Protein AF-A0A173RPK7-F1 (afdb_monomer_lite)

Secondary structure (DSSP, 8-state):
-PPPEEEEEEEETTTTEEEEE-TTT--EEEEEHHHHHT-BTTEEEEEEE-TTS-EEEEEE-S-TTTHHHHHHHHHHHHHHHHHHHHHH-SSSHHHHHHHHHHHHHHHHHHHHHHHHHHHHHHHHHHHHHHHHHHHHHHHHHHHHHHHHHHHHHHHHHHHSEEEEEEBTTS-EEEEEE-SSEEEEEE--S-TTS-GGGHHHHHT-SSGGGHHHHIIIIIPEEEEGGGEEEEEEE--EEEEEEEE---S-HHHHHHHHHHHHHHHHHHTS-SS--EEEEEEEE--EEEEEEEETTEEEEEEE-GGGHHHHHHH-GGGBTT---

Structure (mmCIF, N/CA/C/O backbone):
data_AF-A0A173RPK7-F1
#
_entry.id   AF-A0A173RPK7-F1
#
loop_
_atom_site.group_PDB
_atom_site.id
_atom_site.type_symbol
_atom_site.label_atom_id
_atom_site.label_alt_id
_atom_site.label_comp_id
_atom_site.label_asym_id
_atom_site.label_entity_id
_atom_site.label_seq_id
_atom_site.pdbx_PDB_ins_code
_atom_site.Cartn_x
_atom_site.Cartn_y
_atom_site.Cartn_z
_atom_site.occupancy
_atom_site.B_iso_or_equiv
_atom_site.auth_seq_id
_atom_site.auth_comp_id
_atom_site.auth_asym_id
_atom_site.auth_atom_id
_atom_site.pdbx_PDB_model_num
ATOM 1 N N . MET A 1 1 ? 36.368 13.540 -29.123 1.00 56.56 1 MET A N 1
ATOM 2 C CA . MET A 1 1 ? 34.900 13.553 -29.306 1.00 56.56 1 MET A CA 1
ATOM 3 C C . MET A 1 1 ? 34.290 12.545 -28.355 1.00 56.56 1 MET A C 1
ATOM 5 O O . MET A 1 1 ? 34.667 11.382 -28.416 1.00 56.56 1 MET A O 1
ATOM 9 N N . GLU A 1 2 ? 33.393 12.981 -27.475 1.00 69.06 2 GLU A N 1
ATOM 10 C CA . GLU A 1 2 ? 32.623 12.072 -26.621 1.00 69.06 2 GLU A CA 1
ATOM 11 C C . GLU A 1 2 ? 31.689 11.226 -27.500 1.00 69.06 2 GLU A C 1
ATOM 13 O O . GLU A 1 2 ? 30.975 11.772 -28.353 1.00 69.06 2 GLU A O 1
ATOM 18 N N . LYS A 1 3 ? 31.758 9.897 -27.354 1.00 82.88 3 LYS A N 1
ATOM 19 C CA . LYS A 1 3 ? 30.898 8.967 -28.093 1.00 82.88 3 LYS A CA 1
ATOM 20 C C . LYS A 1 3 ? 29.490 9.005 -27.490 1.00 82.88 3 LYS A C 1
ATOM 22 O O . LYS A 1 3 ? 29.334 9.161 -26.290 1.00 82.88 3 LYS A O 1
ATOM 27 N N . GLU A 1 4 ? 28.460 8.869 -28.314 1.00 84.81 4 GLU A N 1
ATOM 28 C CA . GLU A 1 4 ? 27.069 8.993 -27.861 1.00 84.81 4 GLU A CA 1
ATOM 29 C C . GLU A 1 4 ? 26.406 7.631 -27.633 1.00 84.81 4 GLU A C 1
ATOM 31 O O . GLU A 1 4 ? 26.596 6.687 -28.407 1.00 84.81 4 GLU A O 1
ATOM 36 N N . PHE A 1 5 ? 25.593 7.530 -26.583 1.00 85.06 5 PHE A N 1
ATOM 37 C CA . PHE A 1 5 ? 24.632 6.439 -26.446 1.00 85.06 5 PHE A CA 1
ATOM 38 C C . PHE A 1 5 ? 23.559 6.576 -27.523 1.00 85.06 5 PHE A C 1
ATOM 40 O O . PHE A 1 5 ? 23.122 7.680 -27.827 1.00 85.06 5 PHE A O 1
ATOM 47 N N . ARG A 1 6 ? 23.095 5.467 -28.099 1.00 84.62 6 ARG A N 1
ATOM 48 C CA . ARG A 1 6 ? 22.035 5.495 -29.121 1.00 84.62 6 ARG A CA 1
ATOM 49 C C . ARG A 1 6 ? 20.759 4.863 -28.588 1.00 84.62 6 ARG A C 1
ATOM 51 O O . ARG A 1 6 ? 20.798 3.706 -28.176 1.00 84.62 6 ARG A O 1
ATOM 58 N N . VAL A 1 7 ? 19.633 5.572 -28.634 1.00 84.06 7 VAL A N 1
ATOM 59 C CA . VAL A 1 7 ? 18.331 5.004 -28.251 1.00 84.06 7 VAL A CA 1
ATOM 60 C C . VAL A 1 7 ? 17.888 3.962 -29.286 1.00 84.06 7 VAL A C 1
ATOM 62 O O . VAL A 1 7 ? 17.847 4.220 -30.490 1.00 84.06 7 VAL A O 1
ATOM 65 N N . ILE A 1 8 ? 17.577 2.757 -28.809 1.00 81.44 8 ILE A N 1
ATOM 66 C CA . ILE A 1 8 ? 17.031 1.659 -29.617 1.00 81.44 8 ILE A CA 1
ATOM 67 C C . ILE A 1 8 ? 15.502 1.661 -29.511 1.00 81.44 8 ILE A C 1
ATOM 69 O O . ILE A 1 8 ? 14.824 1.597 -30.535 1.00 81.44 8 ILE A O 1
ATOM 73 N N . LEU A 1 9 ? 14.986 1.749 -28.280 1.00 78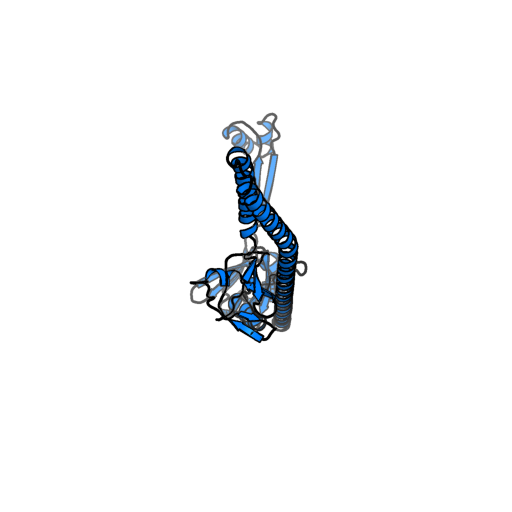.44 9 LEU A N 1
ATOM 74 C CA . LEU A 1 9 ? 13.563 1.817 -27.936 1.00 78.44 9 LEU A CA 1
ATOM 75 C C . LEU A 1 9 ? 13.374 2.886 -26.860 1.00 78.44 9 LEU A C 1
ATOM 77 O O . LEU A 1 9 ? 14.118 2.907 -25.882 1.00 78.44 9 LEU A O 1
ATOM 81 N N . ASP A 1 10 ? 12.401 3.763 -27.049 1.00 71.62 10 ASP A N 1
ATOM 82 C CA . ASP A 1 10 ? 12.098 4.913 -26.194 1.00 71.62 10 ASP A CA 1
ATOM 83 C C . ASP A 1 10 ? 10.896 4.683 -25.263 1.00 71.62 10 ASP A C 1
ATOM 85 O O . ASP A 1 10 ? 10.754 5.396 -24.268 1.00 71.62 10 ASP A O 1
ATOM 89 N N . ASP A 1 11 ? 10.064 3.676 -25.547 1.00 69.00 11 ASP A N 1
ATOM 90 C CA . ASP A 1 11 ? 8.938 3.291 -24.697 1.00 69.00 11 ASP A CA 1
ATOM 91 C C . ASP A 1 11 ? 8.532 1.824 -24.892 1.00 69.00 11 ASP A C 1
ATOM 93 O O . ASP A 1 11 ? 7.951 1.448 -25.914 1.00 69.00 11 ASP A O 1
ATOM 97 N N . TYR A 1 12 ? 8.849 0.972 -23.918 1.00 64.69 12 TYR A N 1
ATOM 98 C CA . TYR A 1 12 ? 8.421 -0.425 -23.924 1.00 64.69 12 TYR A CA 1
ATOM 99 C C . TYR A 1 12 ?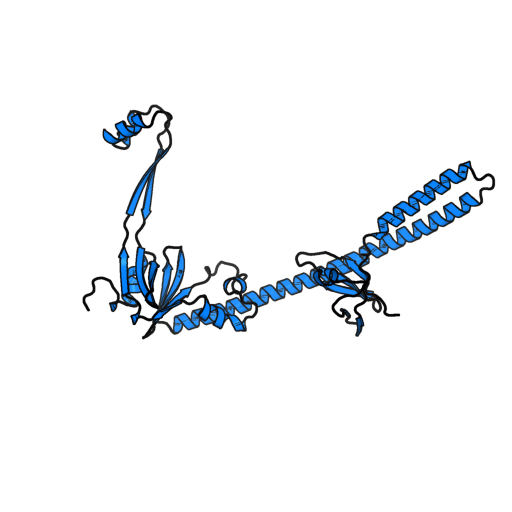 8.183 -0.939 -22.498 1.00 64.69 12 TYR A C 1
ATOM 101 O O . TYR A 1 12 ? 8.933 -0.610 -21.576 1.00 64.69 12 TYR A O 1
ATOM 109 N N . GLY A 1 13 ? 7.159 -1.782 -22.333 1.00 62.53 13 GLY A N 1
ATOM 110 C CA . GLY A 1 13 ? 6.762 -2.349 -21.040 1.00 62.53 13 GLY A CA 1
ATOM 111 C C . GLY A 1 13 ? 5.728 -1.511 -20.277 1.00 62.53 13 GLY A C 1
ATOM 112 O O . GLY A 1 13 ? 5.254 -0.483 -20.754 1.00 62.53 13 GLY A O 1
ATOM 113 N N . THR A 1 14 ? 5.349 -1.974 -19.086 1.00 70.00 14 THR A N 1
ATOM 114 C CA . THR A 1 14 ? 4.347 -1.331 -18.218 1.00 70.00 14 THR A CA 1
ATOM 115 C C . THR A 1 14 ? 4.945 -0.248 -17.321 1.00 70.00 14 THR A C 1
ATOM 117 O O . THR A 1 14 ? 4.225 0.648 -16.891 1.00 70.00 14 THR A O 1
ATOM 120 N N . HIS A 1 15 ? 6.251 -0.307 -17.042 1.00 69.94 15 HIS A N 1
ATOM 121 C CA . HIS A 1 15 ? 6.939 0.620 -16.128 1.00 69.94 15 HIS A CA 1
ATOM 122 C C . HIS A 1 15 ? 7.637 1.790 -16.843 1.00 69.94 15 HIS A C 1
ATOM 124 O O . HIS A 1 15 ? 8.329 2.579 -16.200 1.00 69.94 15 HIS A O 1
ATOM 130 N N . GLY A 1 16 ? 7.473 1.911 -18.167 1.00 78.50 16 GLY A N 1
ATOM 131 C CA . GLY A 1 16 ? 8.041 3.006 -18.956 1.00 78.50 16 GLY A CA 1
ATOM 132 C C . GLY A 1 16 ? 9.570 2.984 -18.982 1.00 78.50 16 GLY A C 1
ATOM 133 O O . GLY A 1 16 ? 10.223 3.918 -18.506 1.00 78.50 16 GLY A O 1
ATOM 134 N N . PHE A 1 17 ? 10.156 1.921 -19.535 1.00 85.94 17 PHE A N 1
ATOM 135 C CA . PHE A 1 17 ? 11.599 1.816 -19.751 1.00 85.94 17 PHE A CA 1
ATOM 136 C C . PHE A 1 17 ? 11.986 2.137 -21.195 1.00 85.94 17 PHE A C 1
ATOM 138 O O . PHE A 1 17 ? 11.224 1.922 -22.135 1.00 85.94 17 PHE A O 1
ATOM 145 N N . ALA A 1 18 ? 13.219 2.608 -21.348 1.00 84.69 18 ALA A N 1
ATOM 146 C CA . ALA A 1 18 ? 13.896 2.801 -22.615 1.00 84.69 18 ALA A CA 1
ATOM 147 C C . ALA A 1 18 ? 15.172 1.953 -22.665 1.00 84.69 18 ALA A C 1
ATOM 149 O O . ALA A 1 18 ? 15.789 1.664 -21.639 1.00 84.69 18 ALA A O 1
ATOM 150 N N . ALA A 1 19 ? 15.587 1.571 -23.867 1.00 87.75 19 ALA A N 1
ATOM 151 C CA . ALA A 1 19 ? 16.804 0.813 -24.110 1.00 87.75 19 ALA A CA 1
ATOM 152 C C . ALA A 1 19 ? 17.764 1.602 -25.000 1.00 87.75 19 ALA A C 1
ATOM 154 O O . ALA A 1 19 ? 17.396 2.084 -26.075 1.00 87.75 19 ALA A O 1
ATOM 155 N N . CYS A 1 20 ? 19.019 1.687 -24.573 1.00 88.19 20 CYS A N 1
ATOM 156 C CA . CYS A 1 20 ? 20.084 2.422 -25.244 1.00 88.19 20 CYS A CA 1
ATOM 157 C C . CYS A 1 20 ? 21.268 1.502 -25.532 1.00 88.19 20 CYS A C 1
ATOM 159 O O . CYS A 1 20 ? 21.557 0.587 -24.768 1.00 88.19 20 CYS A O 1
ATOM 161 N N . GLN A 1 21 ? 21.998 1.762 -26.610 1.00 88.94 21 GLN A N 1
ATOM 162 C CA . GLN A 1 21 ? 23.217 1.041 -26.943 1.00 88.94 21 GLN A CA 1
ATOM 163 C C . GLN A 1 21 ? 24.452 1.790 -26.445 1.00 88.94 21 GLN A C 1
ATOM 165 O O . GLN A 1 21 ? 24.618 2.976 -26.740 1.00 88.94 21 GLN A O 1
ATOM 170 N N . CYS A 1 22 ? 25.347 1.086 -25.748 1.00 88.44 22 CYS A N 1
ATOM 171 C CA . CYS A 1 22 ? 26.654 1.614 -25.371 1.00 88.44 22 CYS A CA 1
ATOM 172 C C . CYS A 1 22 ? 27.519 1.881 -26.618 1.00 88.44 22 CYS A C 1
ATOM 174 O O . CYS A 1 22 ? 27.644 0.992 -27.470 1.00 88.44 22 CYS A O 1
ATOM 176 N N . PRO A 1 23 ? 28.174 3.051 -26.729 1.00 86.75 23 PRO A N 1
ATOM 177 C CA . PRO A 1 23 ? 29.030 3.344 -27.872 1.00 86.75 23 PRO A CA 1
ATOM 178 C C . PRO A 1 23 ? 30.279 2.457 -27.952 1.00 86.75 23 PRO A C 1
ATOM 180 O O . PRO A 1 23 ? 30.704 2.151 -29.068 1.00 86.75 23 PRO A O 1
ATOM 183 N N . GLU A 1 24 ? 30.833 2.042 -26.807 1.00 88.31 24 GLU A N 1
ATOM 184 C CA . GLU A 1 24 ? 32.057 1.234 -26.713 1.00 88.31 24 GLU A CA 1
ATOM 185 C C . GLU A 1 24 ? 31.777 -0.254 -26.937 1.00 88.31 24 GLU A C 1
ATOM 187 O O . GLU A 1 24 ? 32.193 -0.829 -27.938 1.00 88.31 24 GLU A O 1
ATOM 192 N N . CYS A 1 25 ? 31.023 -0.888 -26.035 1.00 88.44 25 CYS A N 1
ATOM 193 C CA . CYS A 1 25 ? 30.847 -2.343 -26.044 1.00 88.44 25 CYS A CA 1
ATOM 194 C C . CYS A 1 25 ? 29.606 -2.831 -26.804 1.00 88.44 25 CYS A C 1
ATOM 196 O O . CYS A 1 25 ? 29.344 -4.031 -26.838 1.00 88.44 25 CYS A O 1
ATOM 198 N N . LYS A 1 26 ? 28.800 -1.918 -27.363 1.00 86.69 26 LYS A N 1
ATOM 199 C CA . LYS A 1 26 ? 27.545 -2.209 -28.084 1.00 86.69 26 LYS A CA 1
ATOM 200 C C . LYS A 1 26 ? 26.472 -2.964 -27.283 1.00 86.69 26 LYS A C 1
ATOM 202 O O . LYS A 1 26 ? 25.438 -3.311 -27.858 1.00 86.69 26 LYS A O 1
ATOM 207 N N . LYS A 1 27 ? 26.668 -3.176 -25.974 1.00 88.12 27 LYS A N 1
ATOM 208 C CA . LYS A 1 27 ? 25.665 -3.757 -25.070 1.00 88.12 27 LYS A CA 1
ATOM 209 C C . LYS A 1 27 ? 24.468 -2.825 -24.908 1.00 88.12 27 LYS A C 1
ATOM 211 O O . LYS A 1 27 ? 24.607 -1.602 -24.989 1.00 88.12 27 LYS A O 1
ATOM 216 N N . VAL A 1 28 ? 23.307 -3.427 -24.666 1.00 88.69 28 VAL A N 1
ATOM 217 C CA . VAL A 1 28 ? 22.075 -2.703 -24.355 1.00 88.69 28 VAL A CA 1
ATOM 218 C C . VAL A 1 28 ? 22.053 -2.347 -22.871 1.00 88.69 28 VAL A C 1
ATOM 220 O O . VAL A 1 28 ? 22.354 -3.182 -22.024 1.00 88.69 28 VAL A O 1
ATOM 223 N N . ILE A 1 29 ? 21.675 -1.111 -22.578 1.00 89.00 29 ILE A N 1
ATOM 224 C CA . ILE A 1 29 ? 21.477 -0.558 -21.242 1.00 89.00 29 ILE A CA 1
ATOM 225 C C . ILE A 1 29 ? 20.017 -0.129 -21.141 1.00 89.00 29 ILE A C 1
ATOM 227 O O . ILE A 1 29 ? 19.488 0.472 -22.074 1.00 89.00 29 ILE A O 1
ATOM 231 N N . VAL A 1 30 ? 19.373 -0.432 -20.017 1.00 88.31 30 VAL A N 1
ATOM 232 C CA . VAL A 1 30 ? 17.978 -0.058 -19.756 1.00 88.31 30 VAL A CA 1
ATOM 233 C C . VAL A 1 30 ? 17.943 1.160 -18.838 1.00 88.31 30 VAL A C 1
ATOM 235 O O . VAL A 1 30 ? 18.573 1.155 -17.781 1.00 88.31 30 VAL A O 1
ATOM 238 N N . LEU A 1 31 ? 17.193 2.186 -19.232 1.00 87.38 31 LEU A N 1
ATOM 239 C CA . LEU A 1 31 ? 17.017 3.450 -18.515 1.00 87.38 31 LEU A CA 1
ATOM 240 C C . LEU A 1 31 ? 15.529 3.722 -18.290 1.00 87.38 31 LEU A C 1
ATOM 242 O O . LEU A 1 31 ? 14.685 3.235 -19.040 1.00 87.38 31 LEU A O 1
ATOM 246 N N . LYS A 1 32 ? 15.188 4.541 -17.292 1.00 85.12 32 LYS A N 1
ATOM 247 C CA . LYS A 1 32 ? 13.809 5.024 -17.135 1.00 85.12 32 LYS A CA 1
ATOM 248 C C . LYS A 1 32 ? 13.471 5.994 -18.269 1.00 85.12 32 LYS A C 1
ATOM 250 O O . LYS A 1 32 ? 14.257 6.894 -18.555 1.00 85.12 32 LYS A O 1
ATOM 255 N N . LYS A 1 33 ? 12.280 5.876 -18.859 1.00 82.69 33 LYS A N 1
ATOM 256 C CA . LYS A 1 33 ? 11.801 6.773 -19.927 1.00 82.69 33 LYS A CA 1
ATOM 257 C C . LYS A 1 33 ? 11.795 8.242 -19.508 1.00 82.69 33 LYS A C 1
ATOM 259 O O . LYS A 1 33 ? 12.048 9.120 -20.324 1.00 82.69 33 LYS A O 1
ATOM 264 N N . GLU A 1 34 ? 11.532 8.521 -18.235 1.00 80.50 34 GLU A N 1
ATOM 265 C CA . GLU A 1 34 ? 11.558 9.882 -17.685 1.00 80.50 34 GLU A CA 1
ATOM 266 C C . GLU A 1 34 ? 12.907 10.576 -17.897 1.00 80.50 34 GLU A C 1
ATOM 268 O O . GLU A 1 34 ? 12.931 11.775 -18.159 1.00 80.50 34 GLU A O 1
ATOM 273 N N . MET A 1 35 ? 14.011 9.822 -17.899 1.00 80.06 35 MET A N 1
ATOM 274 C CA . MET A 1 35 ? 15.340 10.370 -18.175 1.00 80.06 35 MET A CA 1
ATOM 275 C C . MET A 1 35 ? 15.435 10.916 -19.604 1.00 80.06 35 MET A C 1
ATOM 277 O O . MET A 1 35 ? 16.081 11.934 -19.825 1.00 80.06 35 MET A O 1
ATOM 281 N N . LEU A 1 36 ? 14.741 10.296 -20.566 1.00 76.81 36 LEU A N 1
ATOM 282 C CA . LEU A 1 36 ? 14.713 10.760 -21.955 1.00 76.81 36 LEU A CA 1
ATOM 283 C C . LEU A 1 36 ? 13.899 12.048 -22.140 1.00 76.81 36 LEU A C 1
ATOM 285 O O . LEU A 1 36 ? 14.156 12.789 -23.085 1.00 76.81 36 LEU A O 1
ATOM 289 N N . LYS A 1 37 ? 12.943 12.346 -21.248 1.00 78.38 37 LYS A N 1
ATOM 290 C CA . LYS A 1 37 ? 12.153 13.589 -21.312 1.00 78.38 37 LYS A CA 1
ATOM 291 C C . LYS A 1 37 ? 12.982 14.833 -20.976 1.00 78.38 37 LYS A C 1
ATOM 293 O O . LYS A 1 37 ? 12.617 15.920 -21.403 1.00 78.38 37 LYS A O 1
ATOM 298 N N . GLY A 1 38 ? 14.070 14.671 -20.223 1.00 70.88 38 GLY A N 1
ATOM 299 C CA . GLY A 1 38 ? 14.977 15.755 -19.835 1.00 70.88 38 GLY A CA 1
ATOM 300 C C . GLY A 1 38 ? 16.155 15.967 -20.788 1.00 70.88 38 GLY A C 1
ATOM 301 O O . GLY A 1 38 ? 17.096 16.663 -20.419 1.00 70.88 38 GLY A O 1
ATOM 302 N N . VAL A 1 39 ? 16.158 15.334 -21.969 1.00 79.50 39 VAL A N 1
ATOM 303 C CA . VAL A 1 39 ? 17.257 15.480 -22.932 1.00 79.50 39 VAL A CA 1
ATOM 304 C C . VAL A 1 39 ? 17.206 16.868 -23.566 1.00 79.50 39 VAL A C 1
ATOM 306 O O . VAL A 1 39 ? 16.278 17.184 -24.308 1.00 79.50 39 VAL A O 1
ATOM 309 N N . HIS A 1 40 ? 18.246 17.661 -23.323 1.00 72.88 40 HIS A N 1
ATOM 310 C CA . HIS A 1 40 ? 18.459 18.960 -23.956 1.00 72.88 40 HIS A CA 1
ATOM 311 C C . HIS A 1 40 ? 19.753 18.907 -24.767 1.00 72.88 40 HIS A C 1
ATOM 313 O O . HIS A 1 40 ? 20.770 18.420 -24.279 1.00 72.88 40 HIS A O 1
ATOM 319 N N . ASP A 1 41 ? 19.696 19.328 -26.031 1.00 78.12 41 ASP A N 1
ATOM 320 C CA . ASP A 1 41 ? 20.843 19.360 -26.952 1.00 78.12 41 ASP A CA 1
ATOM 321 C C . ASP A 1 41 ? 21.628 18.034 -27.064 1.00 78.12 41 ASP A C 1
ATOM 323 O O . ASP A 1 41 ? 22.833 18.012 -27.310 1.00 78.12 41 ASP A O 1
ATOM 327 N N . GLY A 1 42 ? 20.941 16.897 -26.892 1.00 78.56 42 GLY A N 1
ATOM 328 C CA . GLY A 1 42 ? 21.553 15.564 -26.951 1.00 78.56 42 GLY A CA 1
ATOM 329 C C . GLY A 1 42 ? 22.315 15.158 -25.685 1.00 78.56 42 GLY A C 1
ATOM 330 O O . GLY A 1 42 ? 23.101 14.214 -25.730 1.00 78.56 42 GLY A O 1
ATOM 331 N N . TYR A 1 43 ? 22.087 15.834 -24.559 1.00 81.50 43 TYR A N 1
ATOM 332 C CA . TYR A 1 43 ? 22.653 15.488 -23.258 1.00 81.50 43 TYR A CA 1
ATOM 333 C C . TYR A 1 43 ? 21.564 15.098 -22.263 1.00 81.50 43 TYR A C 1
ATOM 335 O O . TYR A 1 43 ? 20.530 15.755 -22.154 1.00 81.50 43 TYR A O 1
ATOM 343 N N . LEU A 1 44 ? 21.813 14.016 -21.527 1.00 82.12 44 LEU A N 1
ATOM 344 C CA . LEU A 1 44 ? 20.999 13.610 -20.390 1.00 82.12 44 LEU A CA 1
ATOM 345 C C . LEU A 1 44 ? 21.367 14.403 -19.132 1.00 82.12 44 LEU A C 1
ATOM 347 O O . LEU A 1 44 ? 22.544 14.712 -18.929 1.00 82.12 44 LEU A O 1
ATOM 351 N N . PRO A 1 45 ? 20.391 14.647 -18.241 1.00 79.06 45 PRO A N 1
ATOM 352 C CA . PRO A 1 45 ? 20.646 15.280 -16.949 1.00 79.06 45 PRO A CA 1
ATOM 353 C C . PRO A 1 45 ? 21.500 14.401 -16.019 1.00 79.06 45 PRO A C 1
ATOM 355 O O . PRO A 1 45 ? 22.154 14.913 -15.115 1.00 79.06 45 PRO A O 1
ATOM 358 N N . GLU A 1 46 ? 21.525 13.086 -16.247 1.00 83.88 46 GLU A N 1
ATOM 359 C CA . GLU A 1 46 ? 22.283 12.117 -15.454 1.00 83.88 46 GLU A CA 1
ATOM 360 C C . GLU A 1 46 ? 23.311 11.363 -16.313 1.00 83.88 46 GLU A C 1
ATOM 362 O O . GLU A 1 46 ? 23.078 11.069 -17.488 1.00 83.88 46 GLU A O 1
ATOM 367 N N . ILE A 1 47 ? 24.451 11.013 -15.708 1.00 84.94 47 ILE A N 1
ATOM 368 C CA . ILE A 1 47 ? 25.522 10.246 -16.361 1.00 84.94 47 ILE A CA 1
ATOM 369 C C . ILE A 1 47 ? 25.122 8.768 -16.440 1.00 84.94 47 ILE A C 1
ATOM 371 O O . ILE A 1 47 ? 24.945 8.109 -15.412 1.00 84.94 47 ILE A O 1
ATOM 375 N N . ILE A 1 48 ? 25.063 8.214 -17.654 1.00 84.62 48 ILE A N 1
ATOM 376 C CA . ILE A 1 48 ? 24.868 6.778 -17.870 1.00 84.62 48 ILE A CA 1
ATOM 377 C C . ILE A 1 48 ? 26.191 6.059 -17.623 1.00 84.62 48 ILE A C 1
ATOM 379 O O . ILE A 1 48 ? 27.227 6.439 -18.170 1.00 84.62 48 ILE A O 1
ATOM 383 N N . LYS A 1 49 ? 26.146 4.967 -16.857 1.00 87.75 49 LYS A N 1
ATOM 384 C CA . LYS A 1 49 ? 27.282 4.062 -16.653 1.00 87.75 49 LYS A CA 1
ATOM 385 C C . LYS A 1 49 ? 26.996 2.716 -17.308 1.00 87.75 49 LYS A C 1
ATOM 387 O O . LYS A 1 49 ? 25.920 2.154 -17.131 1.00 87.75 49 LYS A O 1
ATOM 392 N N . CYS A 1 50 ? 27.961 2.209 -18.065 1.00 86.50 50 CYS A N 1
ATOM 393 C CA . CYS A 1 50 ? 27.918 0.877 -18.655 1.00 86.50 50 CYS A CA 1
ATOM 394 C C . CYS A 1 50 ? 28.831 -0.085 -17.887 1.00 86.50 50 CYS A C 1
ATOM 396 O O . CYS A 1 50 ? 29.903 0.311 -17.434 1.00 86.50 50 CYS A O 1
ATOM 398 N N . ASP A 1 51 ? 28.472 -1.368 -17.850 1.00 86.38 51 ASP A N 1
ATOM 399 C CA . ASP A 1 51 ? 29.279 -2.435 -17.239 1.00 86.38 51 ASP A CA 1
ATOM 400 C C . ASP A 1 51 ? 30.680 -2.579 -17.852 1.00 86.38 51 ASP A C 1
ATOM 402 O O . ASP A 1 51 ? 31.571 -3.160 -17.243 1.00 86.38 51 ASP A O 1
ATOM 406 N N . CYS A 1 52 ? 30.906 -2.057 -19.063 1.00 87.12 52 CYS A N 1
ATOM 407 C CA . CYS A 1 52 ? 32.235 -2.026 -19.677 1.00 87.12 52 CYS A CA 1
ATOM 408 C C . CYS A 1 52 ? 33.139 -0.901 -19.136 1.00 87.12 52 CYS A C 1
ATOM 410 O O . CYS A 1 52 ? 34.216 -0.681 -19.682 1.00 87.12 52 CYS A O 1
ATOM 412 N N . GLY A 1 53 ? 32.687 -0.143 -18.132 1.00 85.62 53 GLY A N 1
ATOM 413 C CA . GLY A 1 53 ? 33.414 0.977 -17.530 1.00 85.62 53 GLY A CA 1
ATOM 414 C C . GLY A 1 53 ? 33.216 2.324 -18.233 1.00 85.62 53 GLY A C 1
ATOM 415 O O . GLY A 1 53 ? 33.639 3.347 -17.700 1.00 85.62 53 GLY A O 1
ATOM 416 N N . TYR A 1 54 ? 32.544 2.357 -19.390 1.00 88.00 54 TYR A N 1
ATOM 417 C CA . TYR A 1 54 ? 32.237 3.607 -20.091 1.00 88.00 54 TYR A CA 1
ATOM 418 C C . TYR A 1 54 ? 31.168 4.411 -19.345 1.00 88.00 54 TYR A C 1
ATOM 420 O O . TYR A 1 54 ? 30.137 3.860 -18.946 1.00 88.00 54 TYR A O 1
ATOM 428 N N . GLN A 1 55 ? 31.399 5.715 -19.196 1.00 89.75 55 GLN A N 1
ATOM 429 C CA . GLN A 1 55 ? 30.471 6.653 -18.572 1.00 89.75 55 GLN A CA 1
ATOM 430 C C . GLN A 1 55 ? 30.340 7.892 -19.457 1.00 89.75 55 GLN A C 1
ATOM 432 O O . GLN A 1 55 ? 31.341 8.377 -19.981 1.00 89.75 55 GLN A O 1
ATOM 437 N N . GLY A 1 56 ? 29.120 8.392 -19.626 1.00 86.69 56 GLY A N 1
ATOM 438 C CA . GLY A 1 56 ? 28.853 9.587 -20.425 1.00 86.69 56 GLY A CA 1
ATOM 439 C C . GLY A 1 56 ? 27.392 10.012 -20.333 1.00 86.69 56 GLY A C 1
ATOM 440 O O . GLY A 1 56 ? 26.538 9.230 -19.915 1.00 86.69 56 GLY A O 1
ATOM 441 N N . SER A 1 57 ? 27.101 11.253 -20.710 1.00 84.50 57 SER A N 1
ATOM 442 C CA . SER A 1 57 ? 25.736 11.810 -20.710 1.00 84.50 57 SER A CA 1
ATOM 443 C C . SER A 1 57 ? 25.208 12.093 -22.116 1.00 84.50 57 SER A C 1
ATOM 445 O O . SER A 1 57 ? 24.015 12.341 -22.287 1.00 84.50 57 SER A O 1
ATOM 447 N N . ARG A 1 58 ? 26.067 12.021 -23.139 1.00 85.62 58 ARG A N 1
ATOM 448 C CA . ARG A 1 58 ? 25.682 12.272 -24.528 1.00 85.62 58 ARG A CA 1
ATOM 449 C C . ARG A 1 58 ? 24.811 11.144 -25.084 1.00 85.62 58 ARG A C 1
ATOM 451 O O . ARG A 1 58 ? 25.216 9.979 -25.089 1.00 85.62 58 ARG A O 1
ATOM 458 N N . ILE A 1 59 ? 23.637 11.491 -25.602 1.00 84.44 59 ILE A N 1
ATOM 459 C CA . ILE A 1 59 ? 22.657 10.561 -26.152 1.00 84.44 59 ILE A CA 1
ATOM 460 C C . ILE A 1 59 ? 22.095 11.049 -27.488 1.00 84.44 59 ILE A C 1
ATOM 462 O O . ILE A 1 59 ? 21.723 12.204 -27.671 1.00 84.44 59 ILE A O 1
ATOM 466 N N . ASN A 1 60 ? 21.967 10.115 -28.418 1.00 82.56 60 ASN A N 1
ATOM 467 C CA . ASN A 1 60 ? 21.212 10.279 -29.639 1.00 82.56 60 ASN A CA 1
ATOM 468 C C . ASN A 1 60 ? 19.800 9.732 -29.421 1.00 82.56 60 ASN A C 1
ATOM 470 O O . ASN A 1 60 ? 19.590 8.514 -29.388 1.00 82.56 60 ASN A O 1
ATOM 474 N N . SER A 1 61 ? 18.852 10.651 -29.238 1.00 70.25 61 SER A N 1
ATOM 475 C CA . SER A 1 61 ? 17.440 10.359 -28.977 1.00 70.25 61 SER A CA 1
ATOM 476 C C . SER A 1 61 ? 16.658 9.941 -30.223 1.00 70.25 61 SER A C 1
ATOM 478 O O . SER A 1 61 ? 15.528 9.474 -30.092 1.00 70.25 61 SER A O 1
ATOM 480 N N . SER A 1 62 ? 17.236 10.056 -31.428 1.00 66.62 62 SER A N 1
ATOM 481 C CA . SER A 1 62 ? 16.591 9.555 -32.643 1.00 66.62 62 SER A CA 1
ATOM 482 C C . SER A 1 62 ? 16.569 8.023 -32.619 1.00 66.62 62 SER A C 1
ATOM 484 O O . SER A 1 62 ? 17.566 7.348 -32.884 1.00 66.62 62 SER A O 1
ATOM 486 N N . ALA A 1 63 ? 15.423 7.460 -32.227 1.00 60.44 63 ALA A N 1
ATOM 487 C CA . ALA A 1 63 ? 15.257 6.022 -32.101 1.00 60.44 63 ALA A CA 1
ATOM 488 C C . ALA A 1 63 ? 15.547 5.331 -33.442 1.00 60.44 63 ALA A C 1
ATOM 490 O O . ALA A 1 63 ? 15.024 5.712 -34.492 1.00 60.44 63 ALA A O 1
ATOM 491 N N . LEU A 1 64 ? 16.335 4.251 -33.403 1.00 59.88 64 LEU A N 1
ATOM 492 C CA . LEU A 1 64 ? 16.714 3.460 -34.586 1.00 59.88 64 LEU A CA 1
ATOM 493 C C . LEU A 1 64 ? 15.488 2.962 -35.401 1.00 59.88 64 LEU A C 1
ATOM 495 O O . LEU A 1 64 ? 15.600 2.597 -36.577 1.00 59.88 64 LEU A O 1
ATOM 499 N N . ALA A 1 65 ? 14.297 2.954 -34.791 1.00 53.16 65 ALA A N 1
ATOM 500 C CA . ALA A 1 65 ? 13.028 2.567 -35.391 1.00 53.16 65 ALA A CA 1
ATOM 501 C C . ALA A 1 65 ? 12.558 3.460 -36.565 1.00 53.16 65 ALA A C 1
ATOM 503 O O . ALA A 1 65 ? 11.947 2.914 -37.487 1.00 53.16 65 ALA A O 1
ATOM 504 N N . SER A 1 66 ? 12.898 4.753 -36.623 1.00 50.91 66 SER A N 1
ATOM 505 C CA . SER A 1 66 ? 12.278 5.706 -37.570 1.00 50.91 66 SER A CA 1
ATOM 506 C C . SER A 1 66 ? 12.852 5.704 -38.999 1.00 50.91 66 SER A C 1
ATOM 508 O O . SER A 1 66 ? 12.137 6.000 -39.952 1.00 50.91 66 SER A O 1
ATOM 510 N N . ASN A 1 67 ? 14.110 5.299 -39.202 1.00 57.09 67 ASN A N 1
ATOM 511 C CA . ASN A 1 67 ? 14.799 5.538 -40.483 1.00 57.09 67 ASN A CA 1
ATOM 512 C C . ASN A 1 67 ? 14.423 4.586 -41.640 1.00 57.09 67 ASN A C 1
ATOM 514 O O . ASN A 1 67 ? 14.806 4.829 -42.778 1.00 57.09 67 ASN A O 1
ATOM 518 N N . HIS A 1 68 ? 13.684 3.498 -41.398 1.00 59.56 68 HIS A N 1
ATOM 519 C CA . HIS A 1 68 ? 13.480 2.447 -42.414 1.00 59.56 68 HIS A CA 1
ATOM 520 C C . HIS A 1 68 ? 12.484 2.833 -43.518 1.00 59.56 68 HIS A C 1
ATOM 522 O O . HIS A 1 68 ? 12.726 2.551 -44.690 1.00 59.56 68 HIS A O 1
ATOM 528 N N . PHE A 1 69 ? 11.390 3.514 -43.165 1.00 62.53 69 PHE A N 1
ATOM 529 C CA . PHE A 1 69 ? 10.424 4.002 -44.156 1.00 62.53 69 PHE A CA 1
ATOM 530 C C . PHE A 1 69 ? 11.052 5.023 -45.109 1.00 62.53 69 PHE A C 1
ATOM 532 O O . PHE A 1 69 ? 10.739 5.028 -46.296 1.00 62.53 69 PHE A O 1
ATOM 539 N N . LEU A 1 70 ? 11.997 5.825 -44.613 1.00 66.00 70 LEU A N 1
ATOM 540 C CA . LEU A 1 70 ? 12.708 6.816 -45.413 1.00 66.00 70 LEU A CA 1
ATOM 541 C C . LEU A 1 70 ? 13.612 6.160 -46.473 1.00 66.00 70 LEU A C 1
ATOM 543 O O . LEU A 1 70 ? 13.609 6.581 -47.626 1.00 66.00 70 LEU A O 1
ATOM 547 N N . TRP A 1 71 ? 14.334 5.089 -46.116 1.00 68.56 71 TRP A N 1
ATOM 548 C CA . TRP A 1 71 ? 15.178 4.346 -47.064 1.00 68.56 71 TRP A CA 1
ATOM 549 C C . TRP A 1 71 ? 14.366 3.561 -48.104 1.00 68.56 71 TRP A C 1
ATOM 551 O O . TRP A 1 71 ? 14.769 3.497 -49.266 1.00 68.56 71 TRP A O 1
ATOM 561 N N . LEU A 1 72 ? 13.209 3.004 -47.722 1.00 71.12 72 LEU A N 1
ATOM 562 C CA . LEU A 1 72 ? 12.272 2.380 -48.669 1.00 71.12 72 LEU A CA 1
ATOM 563 C C . LEU A 1 72 ? 11.675 3.402 -49.649 1.00 71.12 72 LEU A C 1
ATOM 565 O O . LEU A 1 72 ? 11.584 3.142 -50.846 1.00 71.12 72 LEU A O 1
ATOM 569 N N . ALA A 1 73 ? 11.318 4.592 -49.164 1.00 75.69 73 ALA A N 1
ATOM 570 C CA . ALA A 1 73 ? 10.840 5.669 -50.025 1.00 75.69 73 ALA A CA 1
ATOM 571 C C . ALA A 1 73 ? 11.938 6.157 -50.989 1.00 75.69 73 ALA A C 1
ATOM 573 O O . ALA A 1 73 ? 11.675 6.349 -52.175 1.00 75.69 73 ALA A O 1
ATOM 574 N N . ALA A 1 74 ? 13.179 6.297 -50.511 1.00 76.88 74 ALA A N 1
ATOM 575 C CA . ALA A 1 74 ? 14.316 6.711 -51.333 1.00 76.88 74 ALA A CA 1
ATOM 576 C C . ALA A 1 74 ? 14.688 5.668 -52.404 1.00 76.88 74 ALA A C 1
ATOM 578 O O . ALA A 1 74 ? 14.939 6.032 -53.551 1.00 76.88 74 ALA A O 1
ATOM 579 N N . THR A 1 75 ? 14.685 4.373 -52.062 1.00 75.94 75 THR A N 1
ATOM 580 C CA . THR A 1 75 ? 14.898 3.285 -53.040 1.00 75.94 75 THR A CA 1
ATOM 581 C C . THR A 1 75 ? 13.826 3.296 -54.122 1.00 75.94 75 THR A C 1
ATOM 583 O O . THR A 1 75 ? 14.163 3.264 -55.304 1.00 75.94 75 THR A O 1
ATOM 586 N N . PHE A 1 76 ? 12.552 3.404 -53.736 1.00 81.81 76 PHE A N 1
ATOM 587 C CA . PHE A 1 76 ? 11.441 3.485 -54.683 1.00 81.81 76 PHE A CA 1
ATOM 588 C C . PHE A 1 76 ? 11.560 4.705 -55.607 1.00 81.81 76 PHE A C 1
ATOM 590 O O . PHE A 1 76 ? 11.453 4.571 -56.825 1.00 81.81 76 PHE A O 1
ATOM 597 N N . LEU A 1 77 ? 11.872 5.880 -55.051 1.00 85.56 77 LEU A N 1
ATOM 598 C CA . LEU A 1 77 ? 12.075 7.106 -55.824 1.00 85.56 77 LEU A CA 1
ATOM 599 C C . LEU A 1 77 ? 13.201 6.958 -56.859 1.00 85.56 77 LEU A C 1
ATOM 601 O O . LEU A 1 77 ? 13.034 7.363 -58.006 1.00 85.56 77 LEU A O 1
ATOM 605 N N . MET A 1 78 ? 14.325 6.335 -56.492 1.00 79.81 78 MET A N 1
ATOM 606 C CA . MET A 1 78 ? 15.442 6.110 -57.419 1.00 79.81 78 MET A CA 1
ATOM 607 C C . MET A 1 78 ? 15.084 5.150 -58.559 1.00 79.81 78 MET A C 1
ATOM 609 O O . MET A 1 78 ? 15.529 5.353 -59.690 1.00 79.81 78 MET A O 1
ATOM 613 N N . VAL A 1 79 ? 14.251 4.137 -58.300 1.00 80.62 79 VAL A N 1
ATOM 614 C CA . VAL A 1 79 ? 13.725 3.251 -59.354 1.00 80.62 79 VAL A CA 1
ATOM 615 C C . VAL A 1 79 ? 12.832 4.036 -60.318 1.00 80.62 79 VAL A C 1
ATOM 617 O O . VAL A 1 79 ? 12.993 3.913 -61.531 1.00 80.62 79 VAL A O 1
ATOM 620 N N . VAL A 1 80 ? 11.954 4.904 -59.803 1.00 82.81 80 VAL A N 1
ATOM 621 C CA . VAL A 1 80 ? 11.103 5.775 -60.634 1.00 82.81 80 VAL A CA 1
ATOM 622 C C . VAL A 1 80 ? 11.948 6.720 -61.496 1.00 82.81 80 VAL A C 1
ATOM 624 O O . VAL A 1 80 ? 11.706 6.824 -62.696 1.00 82.81 80 VAL A O 1
ATOM 627 N N . ILE A 1 81 ? 12.981 7.350 -60.926 1.00 83.25 81 ILE A N 1
ATOM 628 C CA . ILE A 1 81 ? 13.917 8.208 -61.674 1.00 83.25 81 ILE A CA 1
ATOM 629 C C . ILE A 1 81 ? 14.618 7.410 -62.781 1.00 83.25 81 ILE A C 1
ATOM 631 O O . ILE A 1 81 ? 14.728 7.897 -63.903 1.00 83.25 81 ILE A O 1
ATOM 635 N N . SER A 1 82 ? 15.035 6.173 -62.499 1.00 79.94 82 SER A N 1
ATOM 636 C CA . SER A 1 82 ? 15.681 5.303 -63.494 1.00 79.94 82 SER A CA 1
ATOM 637 C C . SER A 1 82 ? 14.757 5.036 -64.692 1.00 79.94 82 SER A C 1
ATOM 639 O O . SER A 1 82 ? 15.193 5.147 -65.835 1.00 79.94 82 SER A O 1
ATOM 641 N N . ILE A 1 83 ? 13.469 4.760 -64.442 1.00 80.69 83 ILE A N 1
ATOM 642 C CA . ILE A 1 83 ? 12.453 4.524 -65.485 1.00 80.69 83 ILE A CA 1
ATOM 643 C C . ILE A 1 83 ? 12.227 5.779 -66.333 1.00 80.69 83 ILE A C 1
ATOM 645 O O . ILE A 1 83 ? 12.171 5.689 -67.556 1.00 80.69 83 ILE A O 1
ATOM 649 N N . VAL A 1 84 ? 12.130 6.956 -65.710 1.00 81.69 84 VAL A N 1
ATOM 650 C CA . VAL A 1 84 ? 11.962 8.227 -66.437 1.00 81.69 84 VAL A CA 1
ATOM 651 C C . VAL A 1 84 ? 13.178 8.514 -67.322 1.00 81.69 84 VAL A C 1
ATOM 653 O O . VAL A 1 84 ? 13.024 8.899 -68.481 1.00 81.69 84 VAL A O 1
ATOM 656 N N . MET A 1 85 ? 14.389 8.268 -66.816 1.00 77.75 85 MET A N 1
ATOM 657 C CA . MET A 1 85 ? 15.624 8.494 -67.571 1.00 77.75 85 MET A CA 1
ATOM 658 C C . MET A 1 85 ? 15.783 7.532 -68.756 1.00 77.75 85 MET A C 1
ATOM 660 O O . MET A 1 85 ? 16.421 7.916 -69.732 1.00 77.75 85 MET A O 1
ATOM 664 N N . MET A 1 86 ? 15.155 6.346 -68.752 1.00 77.19 86 MET A N 1
ATOM 665 C CA . MET A 1 86 ? 15.155 5.446 -69.922 1.00 77.19 86 MET A CA 1
ATOM 666 C C . MET A 1 86 ? 14.508 6.070 -71.167 1.00 77.19 86 MET A C 1
ATOM 668 O O . MET A 1 86 ? 14.868 5.698 -72.280 1.00 77.19 86 MET A O 1
ATOM 672 N N . PHE A 1 87 ? 13.588 7.026 -71.005 1.00 77.81 87 PHE A N 1
ATOM 673 C CA . PHE A 1 87 ? 12.943 7.719 -72.128 1.00 77.81 87 PHE A CA 1
ATOM 674 C C . PHE A 1 87 ? 13.691 8.981 -72.583 1.00 77.81 87 PHE A C 1
ATOM 676 O O . PHE A 1 87 ? 13.410 9.499 -73.661 1.00 77.81 87 PHE A O 1
ATOM 683 N N . LEU A 1 88 ? 14.628 9.486 -71.773 1.00 74.31 88 LEU A N 1
ATOM 684 C CA . LEU A 1 88 ? 15.317 10.763 -72.000 1.00 74.31 88 LEU A CA 1
ATOM 685 C C . LEU A 1 88 ? 16.811 10.595 -72.322 1.00 74.31 88 LEU A C 1
ATOM 687 O O . LEU A 1 88 ? 17.403 11.466 -72.960 1.00 74.31 88 LEU A O 1
ATOM 691 N N . ASP A 1 89 ? 17.432 9.493 -71.901 1.00 74.00 89 ASP A N 1
ATOM 692 C CA . ASP A 1 89 ? 18.864 9.253 -72.065 1.00 74.00 89 ASP A CA 1
ATOM 693 C C . ASP A 1 89 ? 19.174 8.425 -73.321 1.00 74.00 89 ASP A C 1
ATOM 695 O O . ASP A 1 89 ? 19.128 7.197 -73.326 1.00 74.00 89 ASP A O 1
ATOM 699 N N . THR A 1 90 ? 19.561 9.114 -74.392 1.00 64.75 90 THR A N 1
ATOM 700 C CA . THR A 1 90 ? 19.922 8.504 -75.684 1.00 64.75 90 THR A CA 1
ATOM 701 C C . THR A 1 90 ? 21.243 7.730 -75.668 1.00 64.75 90 THR A C 1
ATOM 703 O O . THR A 1 90 ? 21.496 6.958 -76.592 1.00 64.75 90 THR A O 1
ATOM 706 N N . LYS A 1 91 ? 22.096 7.915 -74.647 1.00 79.50 91 LYS A N 1
ATOM 707 C CA . LYS A 1 91 ? 23.405 7.242 -74.529 1.00 79.50 91 LYS A CA 1
ATOM 708 C C . LYS A 1 91 ? 23.457 6.191 -73.412 1.00 79.50 91 LYS A C 1
ATOM 710 O O . LYS A 1 91 ? 24.435 5.455 -73.330 1.00 79.50 91 LYS A O 1
ATOM 715 N N . GLY A 1 92 ? 22.433 6.116 -72.560 1.00 74.44 92 GLY A N 1
ATOM 716 C CA . GLY A 1 92 ? 22.251 5.089 -71.525 1.00 74.44 92 GLY A CA 1
ATOM 717 C C . GLY A 1 92 ? 23.157 5.195 -70.287 1.00 74.44 92 GLY A C 1
ATOM 718 O O . GLY A 1 92 ? 23.042 4.375 -69.373 1.00 74.44 92 GLY A O 1
ATOM 719 N N . TYR A 1 93 ? 24.051 6.185 -70.216 1.00 77.69 93 TYR A N 1
ATOM 720 C CA . TYR A 1 93 ? 24.981 6.351 -69.092 1.00 77.69 93 TYR A CA 1
ATOM 721 C C . TYR A 1 93 ? 24.272 6.712 -67.778 1.00 77.69 93 TYR A C 1
ATOM 723 O O . TYR A 1 93 ? 24.643 6.207 -66.718 1.00 77.69 93 TYR A O 1
ATOM 731 N N . PHE A 1 94 ? 23.235 7.548 -67.821 1.00 74.94 94 PHE A N 1
ATOM 732 C CA . PHE A 1 94 ? 22.482 7.949 -66.631 1.00 74.94 94 PHE A CA 1
ATOM 733 C C . PHE A 1 94 ? 21.597 6.816 -66.107 1.00 74.94 94 PHE A C 1
ATOM 735 O O . PHE A 1 94 ? 21.439 6.666 -64.893 1.00 74.94 94 PHE A O 1
ATOM 742 N N . VAL A 1 95 ? 21.075 5.972 -66.999 1.00 78.88 95 VAL A N 1
ATOM 743 C CA . VAL A 1 95 ? 20.323 4.766 -66.616 1.00 78.88 95 VAL A CA 1
ATOM 744 C C . VAL A 1 95 ? 21.229 3.788 -65.858 1.00 78.88 95 VAL A C 1
ATOM 746 O O . VAL A 1 95 ? 20.850 3.279 -64.806 1.00 78.88 95 VAL A O 1
ATOM 749 N N . ALA A 1 96 ? 22.465 3.583 -66.324 1.00 78.31 96 ALA A N 1
ATOM 750 C CA . ALA A 1 96 ? 23.424 2.709 -65.647 1.00 78.31 96 ALA A CA 1
ATOM 751 C C . ALA A 1 96 ? 23.802 3.218 -64.240 1.00 78.31 96 ALA A C 1
ATOM 753 O O . ALA A 1 96 ? 23.847 2.436 -63.288 1.00 78.31 96 ALA A O 1
ATOM 754 N N . VAL A 1 97 ? 24.022 4.529 -64.083 1.00 81.62 97 VAL A N 1
ATOM 755 C CA . VAL A 1 97 ? 24.353 5.143 -62.782 1.00 81.62 97 VAL A CA 1
ATOM 756 C C . VAL A 1 97 ? 23.185 5.041 -61.797 1.00 81.62 97 VAL A C 1
ATOM 758 O O . VAL A 1 97 ? 23.383 4.682 -60.636 1.00 81.62 97 VAL A O 1
ATOM 761 N N . THR A 1 98 ? 21.961 5.323 -62.244 1.00 79.88 98 THR A N 1
ATOM 762 C CA . THR A 1 98 ? 20.769 5.288 -61.378 1.00 79.88 98 THR A CA 1
ATOM 763 C C . THR A 1 98 ? 20.422 3.865 -60.925 1.00 79.88 98 THR A C 1
ATOM 765 O O . THR A 1 98 ? 20.125 3.663 -59.744 1.00 79.88 98 THR A O 1
ATOM 768 N N . LEU A 1 99 ? 20.589 2.862 -61.796 1.00 79.69 99 LEU A N 1
ATOM 769 C CA . LEU A 1 99 ? 20.476 1.445 -61.432 1.00 79.69 99 LEU A CA 1
ATOM 770 C C . LEU A 1 99 ? 21.555 1.003 -60.435 1.00 79.69 99 LEU A C 1
ATOM 772 O O . LEU A 1 99 ? 21.236 0.324 -59.459 1.00 79.69 99 LEU A O 1
ATOM 776 N N . ALA A 1 100 ? 22.813 1.416 -60.623 1.00 81.19 100 ALA A N 1
ATOM 777 C CA . ALA A 1 100 ? 23.886 1.096 -59.680 1.00 81.19 100 ALA A CA 1
ATOM 778 C C . ALA A 1 100 ? 23.599 1.658 -58.275 1.00 81.19 100 ALA A C 1
ATOM 780 O O . ALA A 1 100 ? 23.759 0.950 -57.279 1.00 81.19 100 ALA A O 1
ATOM 781 N N . ILE A 1 101 ? 23.102 2.898 -58.186 1.00 81.69 101 ILE A N 1
ATOM 782 C CA . ILE A 1 101 ? 22.685 3.505 -56.912 1.00 81.69 101 ILE A CA 1
ATOM 783 C C . ILE A 1 101 ? 21.506 2.734 -56.302 1.00 81.69 101 ILE A C 1
ATOM 785 O O . ILE A 1 101 ? 21.514 2.462 -55.101 1.00 81.69 101 ILE A O 1
ATOM 789 N N . SER A 1 102 ? 20.517 2.341 -57.111 1.00 80.88 102 SER A N 1
ATOM 790 C CA . SER A 1 102 ? 19.370 1.551 -56.650 1.00 80.88 102 SER A CA 1
ATOM 791 C C . SER A 1 102 ? 19.812 0.233 -56.002 1.00 80.88 102 SER A C 1
ATOM 793 O O . SER A 1 102 ? 19.427 -0.037 -54.867 1.00 80.88 102 SER A O 1
ATOM 795 N N . VAL A 1 103 ? 20.711 -0.521 -56.647 1.00 82.00 103 VAL A N 1
ATOM 796 C CA . VAL A 1 103 ? 21.255 -1.784 -56.111 1.00 82.00 103 VAL A CA 1
ATOM 797 C C . VAL A 1 103 ? 21.961 -1.573 -54.769 1.00 82.00 103 VAL A C 1
ATOM 799 O O . VAL A 1 103 ? 21.723 -2.324 -53.822 1.00 82.00 103 VAL A O 1
ATOM 802 N N . VAL A 1 104 ? 22.790 -0.531 -54.648 1.00 82.19 104 VAL A N 1
ATOM 803 C CA . VAL A 1 104 ? 23.476 -0.200 -53.387 1.00 82.19 104 VAL A CA 1
ATOM 804 C C . VAL A 1 104 ? 22.465 0.109 -52.279 1.00 82.19 104 VAL A C 1
ATOM 806 O O . VAL A 1 104 ? 22.587 -0.406 -51.166 1.00 82.19 104 VAL A O 1
ATOM 809 N N . LEU A 1 105 ? 21.427 0.892 -52.579 1.00 79.25 105 LEU A N 1
ATOM 810 C CA . LEU A 1 105 ? 20.371 1.210 -51.619 1.00 79.25 105 LEU A CA 1
ATOM 811 C C . LEU A 1 105 ? 19.539 -0.030 -51.231 1.00 79.25 105 LEU A C 1
ATOM 813 O O . LEU A 1 105 ? 19.153 -0.168 -50.066 1.00 79.25 105 LEU A O 1
ATOM 817 N N . THR A 1 106 ? 19.302 -0.969 -52.154 1.00 78.38 106 THR A N 1
ATOM 818 C CA . THR A 1 106 ? 18.643 -2.257 -51.867 1.00 78.38 106 THR A CA 1
ATOM 819 C C . THR A 1 106 ? 19.485 -3.138 -50.939 1.00 78.38 106 THR A C 1
ATOM 821 O O . THR A 1 106 ? 18.968 -3.749 -50.005 1.00 78.38 106 THR A O 1
ATOM 824 N N . ILE A 1 107 ? 20.805 -3.172 -51.131 1.00 79.50 107 ILE A N 1
ATOM 825 C CA . ILE A 1 107 ? 21.713 -3.909 -50.239 1.00 79.50 107 ILE A CA 1
ATOM 826 C C . ILE A 1 107 ? 21.703 -3.285 -48.837 1.00 79.50 107 ILE A C 1
ATOM 828 O O . ILE A 1 107 ? 21.557 -3.998 -47.844 1.00 79.50 107 ILE A O 1
ATOM 832 N N . ILE A 1 108 ? 21.794 -1.954 -48.739 1.00 74.81 108 ILE A N 1
ATOM 833 C CA . ILE A 1 108 ? 21.736 -1.230 -47.459 1.00 74.81 108 ILE A CA 1
ATOM 834 C C . ILE A 1 108 ? 20.403 -1.494 -46.747 1.00 74.81 108 ILE A C 1
ATOM 836 O O . ILE A 1 108 ? 20.390 -1.777 -45.546 1.00 74.81 108 ILE A O 1
ATOM 840 N N . THR A 1 109 ? 19.279 -1.452 -47.465 1.00 71.00 109 THR A N 1
ATOM 841 C CA . THR A 1 109 ? 17.958 -1.762 -46.891 1.00 71.00 109 THR A CA 1
ATOM 842 C C . THR A 1 109 ? 17.874 -3.209 -46.407 1.00 71.00 109 THR A C 1
ATOM 844 O O . THR A 1 109 ? 17.424 -3.435 -45.290 1.00 71.00 109 THR A O 1
ATOM 847 N N . PHE A 1 110 ? 18.394 -4.190 -47.148 1.00 71.56 110 PHE A N 1
ATOM 848 C CA . PHE A 1 110 ? 18.376 -5.592 -46.713 1.00 71.56 110 PHE A CA 1
ATOM 849 C C . PHE A 1 110 ? 19.262 -5.855 -45.481 1.00 71.56 110 PHE A C 1
ATOM 851 O O . PHE A 1 110 ? 18.851 -6.532 -44.535 1.00 71.56 110 PHE A O 1
ATOM 858 N N . VAL A 1 111 ? 20.466 -5.276 -45.449 1.00 68.94 111 VAL A N 1
ATOM 859 C CA . VAL A 1 111 ? 21.389 -5.385 -44.306 1.00 68.94 111 VAL A CA 1
ATOM 860 C C . VAL A 1 111 ? 20.791 -4.722 -43.064 1.00 68.94 111 VAL A C 1
ATOM 862 O O . VAL A 1 111 ? 20.786 -5.307 -41.978 1.00 68.94 111 VAL A O 1
ATOM 865 N N . THR A 1 112 ? 20.222 -3.525 -43.217 1.00 65.81 112 THR A N 1
ATOM 866 C CA . THR A 1 112 ? 19.545 -2.836 -42.109 1.00 65.81 112 THR A CA 1
ATOM 867 C C . THR A 1 112 ? 18.276 -3.567 -41.661 1.00 65.81 112 THR A C 1
ATOM 869 O O . THR A 1 112 ? 17.993 -3.586 -40.462 1.00 65.81 112 THR A O 1
ATOM 872 N N . TRP A 1 113 ? 17.562 -4.244 -42.567 1.00 67.12 113 TRP A N 1
ATOM 873 C CA . TRP A 1 113 ? 16.386 -5.061 -42.253 1.00 67.12 113 TRP A CA 1
ATOM 874 C C . TRP A 1 113 ? 16.715 -6.307 -41.423 1.00 67.12 113 TRP A C 1
ATOM 876 O O . TRP A 1 113 ? 15.924 -6.679 -40.564 1.00 67.12 113 TRP A O 1
ATOM 886 N N . LYS A 1 114 ? 17.888 -6.924 -41.612 1.00 64.31 114 LYS A N 1
ATOM 887 C CA . LYS A 1 114 ? 18.349 -8.072 -40.807 1.00 64.31 114 LYS A CA 1
ATOM 888 C C . LYS A 1 114 ? 18.880 -7.672 -39.426 1.00 64.31 114 LYS A C 1
ATOM 890 O O . LYS A 1 114 ? 18.582 -8.344 -38.445 1.00 64.31 114 LYS A O 1
ATOM 895 N N . ILE A 1 115 ? 19.641 -6.580 -39.333 1.00 63.16 115 ILE A N 1
ATOM 896 C CA . ILE A 1 115 ? 20.322 -6.166 -38.089 1.00 63.16 115 ILE A CA 1
ATOM 897 C C . ILE A 1 115 ? 19.354 -5.498 -37.095 1.00 63.16 115 ILE A C 1
ATOM 899 O O . ILE A 1 115 ? 19.462 -5.678 -35.881 1.00 63.16 115 ILE A O 1
ATOM 903 N N . LYS A 1 116 ? 18.383 -4.728 -37.597 1.00 68.12 116 LYS A N 1
ATOM 904 C CA . LYS A 1 116 ? 17.416 -3.990 -36.775 1.00 68.12 116 LYS A CA 1
ATOM 905 C C . LYS A 1 116 ? 16.527 -4.875 -35.880 1.00 68.12 116 LYS A C 1
ATOM 907 O O . LYS A 1 116 ? 16.433 -4.543 -34.700 1.00 68.12 116 LYS A O 1
ATOM 912 N N . PRO A 1 117 ? 15.897 -5.971 -36.352 1.00 71.31 117 PRO A N 1
ATOM 913 C CA . PRO A 1 117 ? 15.064 -6.813 -35.497 1.00 71.31 117 PRO A CA 1
ATOM 914 C C . PRO A 1 117 ? 15.885 -7.480 -34.394 1.00 71.31 117 PRO A C 1
ATOM 916 O O . PRO A 1 117 ? 15.428 -7.522 -33.262 1.00 71.31 117 PRO A O 1
ATOM 919 N N . GLU A 1 118 ? 17.119 -7.912 -34.666 1.00 79.56 118 GLU A N 1
ATOM 920 C CA . GLU A 1 118 ? 17.953 -8.560 -33.648 1.00 79.56 118 GLU A CA 1
ATOM 921 C C . GLU A 1 118 ? 18.316 -7.605 -32.497 1.00 79.56 118 GLU A C 1
ATOM 923 O O . GLU A 1 118 ? 18.200 -7.960 -31.323 1.00 79.56 118 GLU A O 1
ATOM 928 N N . ILE A 1 119 ? 18.724 -6.370 -32.816 1.00 78.19 119 ILE A N 1
ATOM 929 C CA . ILE A 1 119 ? 19.058 -5.358 -31.800 1.00 78.19 119 ILE A CA 1
ATOM 930 C C . ILE A 1 119 ? 17.805 -4.939 -31.015 1.00 78.19 119 ILE A C 1
ATOM 932 O O . ILE A 1 119 ? 17.877 -4.752 -29.800 1.00 78.19 119 ILE A O 1
ATOM 936 N N . VAL A 1 120 ? 16.656 -4.824 -31.687 1.00 80.00 120 VAL A N 1
ATOM 937 C CA . VAL A 1 120 ? 15.373 -4.491 -31.051 1.00 80.00 120 VAL A CA 1
ATOM 938 C C . VAL A 1 120 ? 14.893 -5.618 -30.133 1.00 80.00 120 VAL A C 1
ATOM 940 O O . VAL A 1 120 ? 14.474 -5.336 -29.016 1.00 80.00 120 VAL A O 1
ATOM 943 N N . GLU A 1 121 ? 15.000 -6.884 -30.534 1.00 83.25 121 GLU A N 1
ATOM 944 C CA . GLU A 1 121 ? 14.626 -8.022 -29.683 1.00 83.25 121 GLU A CA 1
ATOM 945 C C . GLU A 1 121 ? 15.538 -8.142 -28.454 1.00 83.25 121 GLU A C 1
ATOM 947 O O . GLU A 1 121 ? 15.049 -8.343 -27.341 1.00 83.25 121 GLU A O 1
ATOM 952 N N . LYS A 1 122 ? 16.851 -7.906 -28.603 1.00 86.50 122 LYS A N 1
ATOM 953 C CA . LYS A 1 122 ? 17.776 -7.797 -27.456 1.00 86.50 122 LYS A CA 1
ATOM 954 C C . LYS A 1 122 ? 17.403 -6.648 -26.516 1.00 86.50 122 LYS A C 1
ATOM 956 O O . LYS A 1 122 ? 17.568 -6.762 -25.305 1.00 86.50 122 LYS A O 1
ATOM 961 N N . ALA A 1 123 ? 16.902 -5.541 -27.058 1.00 85.38 123 ALA A N 1
ATOM 962 C CA . ALA A 1 123 ? 16.433 -4.419 -26.257 1.00 85.38 123 ALA A CA 1
ATOM 963 C C . ALA A 1 123 ? 15.138 -4.734 -25.499 1.00 85.38 123 ALA A C 1
ATOM 965 O O . ALA A 1 123 ? 15.054 -4.457 -24.302 1.00 85.38 123 ALA A O 1
ATOM 966 N N . LYS A 1 124 ? 14.164 -5.375 -26.153 1.00 86.12 124 LYS A N 1
ATOM 967 C CA . LYS A 1 124 ? 12.925 -5.829 -25.508 1.00 86.12 124 LYS A CA 1
ATOM 968 C C . LYS A 1 124 ? 13.197 -6.828 -24.389 1.00 86.12 124 LYS A C 1
ATOM 970 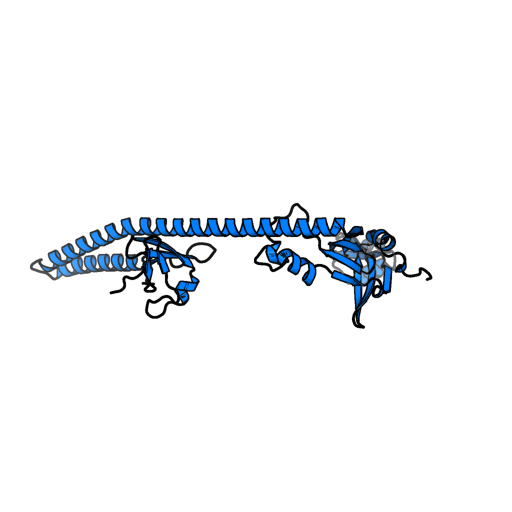O O . LYS A 1 124 ? 12.634 -6.685 -23.307 1.00 86.12 124 LYS A O 1
ATOM 975 N N . SER A 1 125 ? 14.063 -7.816 -24.621 1.00 87.69 125 SER A N 1
ATOM 976 C CA . SER A 1 125 ? 14.384 -8.832 -23.612 1.00 87.69 125 SER A CA 1
ATOM 977 C C . SER A 1 125 ? 15.096 -8.234 -22.397 1.00 87.69 125 SER A C 1
ATOM 979 O O . SER A 1 125 ? 14.758 -8.577 -21.265 1.00 87.69 125 SER A O 1
ATOM 981 N N . ALA A 1 126 ? 16.008 -7.279 -22.605 1.00 88.44 126 ALA A N 1
ATOM 982 C CA . ALA A 1 126 ? 16.654 -6.549 -21.516 1.00 88.44 126 ALA A CA 1
ATOM 983 C C . ALA A 1 126 ? 15.645 -5.742 -20.679 1.00 88.44 126 ALA A C 1
ATOM 985 O O . ALA A 1 126 ? 15.701 -5.777 -19.448 1.00 88.44 126 ALA A O 1
ATOM 986 N N . ILE A 1 127 ? 14.698 -5.053 -21.330 1.00 87.62 127 ILE A N 1
ATOM 987 C CA . ILE A 1 127 ? 13.617 -4.334 -20.640 1.00 87.62 127 ILE A CA 1
ATOM 988 C C . ILE A 1 127 ? 12.749 -5.314 -19.842 1.00 87.62 127 ILE A C 1
ATOM 990 O O . ILE A 1 127 ? 12.522 -5.095 -18.655 1.00 87.62 127 ILE A O 1
ATOM 994 N N . TYR A 1 128 ? 12.335 -6.427 -20.451 1.00 87.44 128 TYR A N 1
ATOM 995 C CA . TYR A 1 128 ? 11.511 -7.442 -19.793 1.00 87.44 128 TYR A CA 1
ATOM 996 C C . TYR A 1 128 ? 12.177 -8.025 -18.537 1.00 87.44 128 TYR A C 1
ATOM 998 O O . TYR A 1 128 ? 11.531 -8.148 -17.497 1.00 87.44 128 TYR A O 1
ATOM 1006 N N . LEU A 1 129 ? 13.476 -8.340 -18.602 1.00 89.25 129 LEU A N 1
ATOM 1007 C CA . LEU A 1 129 ? 14.242 -8.816 -17.445 1.00 89.25 129 LEU A CA 1
ATOM 1008 C C . LEU A 1 129 ? 14.296 -7.771 -16.325 1.00 89.25 129 LEU A C 1
ATOM 1010 O O . LEU A 1 129 ? 14.171 -8.117 -15.151 1.00 89.25 129 LEU A O 1
ATOM 1014 N N . LYS A 1 130 ? 14.451 -6.488 -16.674 1.00 88.00 130 LYS A N 1
ATOM 1015 C CA . LYS A 1 130 ? 14.457 -5.401 -15.690 1.00 88.00 130 LYS A CA 1
ATOM 1016 C C . LYS A 1 130 ? 13.096 -5.237 -15.015 1.00 88.00 130 LYS A C 1
ATOM 1018 O O . LYS A 1 130 ? 13.050 -5.037 -13.805 1.00 88.00 130 LYS A O 1
ATOM 1023 N N . GLU A 1 131 ? 12.009 -5.353 -15.773 1.00 86.69 131 GLU A N 1
ATOM 1024 C CA . GLU A 1 131 ? 10.652 -5.329 -15.224 1.00 86.69 131 GLU A CA 1
ATOM 1025 C C . GLU A 1 131 ? 10.363 -6.531 -14.330 1.00 86.69 131 GLU A C 1
ATOM 1027 O O . GLU A 1 131 ? 9.760 -6.367 -13.276 1.00 86.69 131 GLU A O 1
ATOM 1032 N N . ALA A 1 132 ? 10.800 -7.729 -14.724 1.00 86.62 132 ALA A N 1
ATOM 1033 C CA . ALA A 1 132 ? 10.660 -8.920 -13.894 1.00 86.62 132 ALA A CA 1
ATOM 1034 C C . ALA A 1 132 ? 11.373 -8.736 -12.547 1.00 86.62 132 ALA A C 1
ATOM 1036 O O . ALA A 1 132 ? 10.746 -8.898 -11.508 1.00 86.62 132 ALA A O 1
ATOM 1037 N N . ALA A 1 133 ? 12.625 -8.268 -12.562 1.00 89.06 133 ALA A N 1
ATOM 1038 C CA . ALA A 1 133 ? 13.377 -8.009 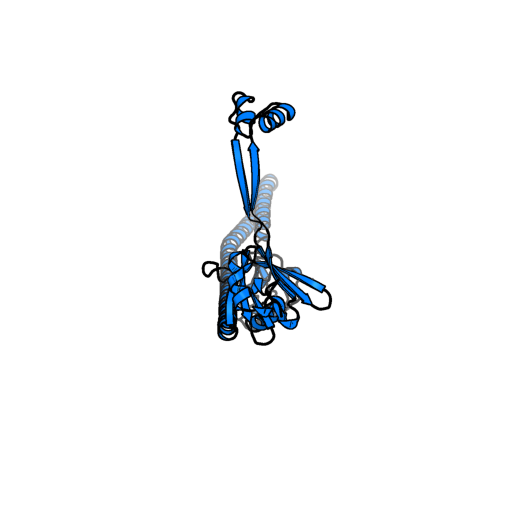-11.337 1.00 89.06 133 ALA A CA 1
ATOM 1039 C C . ALA A 1 133 ? 12.726 -6.937 -10.441 1.00 89.06 133 ALA A C 1
ATOM 1041 O O . ALA A 1 133 ? 12.806 -7.020 -9.219 1.00 89.06 133 ALA A O 1
ATOM 1042 N N . LEU A 1 134 ? 12.089 -5.917 -11.027 1.00 87.00 134 LEU A N 1
ATOM 1043 C CA . LEU A 1 134 ? 11.348 -4.911 -10.259 1.00 87.00 134 LEU A CA 1
ATOM 1044 C C . LEU A 1 134 ? 10.087 -5.488 -9.626 1.00 87.00 134 LEU A C 1
ATOM 1046 O O . LEU A 1 134 ? 9.884 -5.276 -8.436 1.00 87.00 134 LEU A O 1
ATOM 1050 N N . ARG A 1 135 ? 9.306 -6.265 -10.382 1.00 85.88 135 ARG A N 1
ATOM 1051 C CA . ARG A 1 135 ? 8.132 -6.969 -9.850 1.00 85.88 135 ARG A CA 1
ATOM 1052 C C . ARG A 1 135 ? 8.511 -7.911 -8.710 1.00 85.88 135 ARG A C 1
ATOM 1054 O O . ARG A 1 135 ? 7.824 -7.935 -7.695 1.00 85.88 135 ARG A O 1
ATOM 1061 N N . ASP A 1 136 ? 9.618 -8.637 -8.845 1.00 88.06 136 ASP A N 1
ATOM 1062 C CA . ASP A 1 136 ? 10.115 -9.528 -7.793 1.00 88.06 136 ASP A CA 1
ATOM 1063 C C . ASP A 1 136 ? 10.533 -8.739 -6.542 1.00 88.06 136 ASP A C 1
ATOM 1065 O O . ASP A 1 136 ? 10.212 -9.132 -5.422 1.00 88.06 136 ASP A O 1
ATOM 1069 N N . ASN A 1 137 ? 11.197 -7.592 -6.713 1.00 88.19 137 ASN A N 1
ATOM 1070 C CA . ASN A 1 137 ? 11.557 -6.714 -5.598 1.00 88.19 137 ASN A CA 1
ATOM 1071 C C . ASN A 1 137 ? 10.329 -6.111 -4.901 1.00 88.19 137 ASN A C 1
ATOM 1073 O O . ASN A 1 137 ? 10.300 -6.058 -3.674 1.00 88.19 137 ASN A O 1
ATOM 1077 N N . GLU A 1 138 ? 9.320 -5.675 -5.657 1.00 87.12 138 GLU A N 1
ATOM 1078 C CA . GLU A 1 138 ? 8.053 -5.172 -5.113 1.00 87.12 138 GLU A CA 1
ATOM 1079 C C . GLU A 1 138 ? 7.311 -6.273 -4.345 1.00 87.12 138 GLU A C 1
ATOM 1081 O O . GLU A 1 138 ? 6.885 -6.058 -3.212 1.00 87.12 138 GLU A O 1
ATOM 1086 N N . ALA A 1 139 ? 7.242 -7.485 -4.902 1.00 87.19 139 ALA A N 1
ATOM 1087 C CA . ALA A 1 139 ? 6.640 -8.634 -4.233 1.00 87.19 139 ALA A CA 1
ATOM 1088 C C . ALA A 1 139 ? 7.384 -9.021 -2.942 1.00 87.19 139 ALA A C 1
ATOM 1090 O O . ALA A 1 139 ? 6.749 -9.330 -1.930 1.00 87.19 139 ALA A O 1
ATOM 1091 N N . ASN A 1 140 ? 8.720 -8.981 -2.952 1.00 90.38 140 ASN A N 1
ATOM 1092 C CA . ASN A 1 140 ? 9.535 -9.228 -1.762 1.00 90.38 140 ASN A CA 1
ATOM 1093 C C . ASN A 1 140 ? 9.301 -8.159 -0.688 1.00 90.38 140 ASN A C 1
ATOM 1095 O O . ASN A 1 140 ? 9.088 -8.507 0.473 1.00 90.38 140 ASN A O 1
ATOM 1099 N N . LEU A 1 141 ? 9.265 -6.878 -1.070 1.00 90.12 141 LEU A N 1
ATOM 1100 C CA . LEU A 1 141 ? 8.975 -5.775 -0.153 1.00 90.12 141 LEU A CA 1
ATOM 1101 C C . LEU A 1 141 ? 7.598 -5.930 0.504 1.00 90.12 141 LEU A C 1
ATOM 1103 O O . LEU A 1 141 ? 7.480 -5.757 1.717 1.00 90.12 141 LEU A O 1
ATOM 1107 N N . GLU A 1 142 ? 6.563 -6.260 -0.270 1.00 90.50 142 GLU A N 1
ATOM 1108 C CA . GLU A 1 142 ? 5.215 -6.484 0.266 1.00 90.50 142 GLU A CA 1
ATOM 1109 C C . GLU A 1 142 ? 5.187 -7.656 1.246 1.00 90.50 142 GLU A C 1
ATOM 1111 O O . GLU A 1 142 ? 4.631 -7.548 2.338 1.00 90.50 142 GLU A O 1
ATOM 1116 N N . LYS A 1 143 ? 5.860 -8.760 0.907 1.00 90.56 143 LYS A N 1
ATOM 1117 C CA . LYS A 1 143 ? 5.978 -9.921 1.793 1.00 90.56 143 LYS A CA 1
ATOM 1118 C C . LYS A 1 143 ? 6.680 -9.573 3.108 1.00 90.56 143 LYS A C 1
ATOM 1120 O O . LYS A 1 143 ? 6.242 -10.008 4.172 1.00 90.56 143 LYS A O 1
ATOM 1125 N N . GLU A 1 144 ? 7.757 -8.796 3.063 1.00 92.69 144 GLU A N 1
ATOM 1126 C CA . GLU A 1 144 ? 8.462 -8.355 4.269 1.00 92.69 144 GLU A CA 1
ATOM 1127 C C . GLU A 1 144 ? 7.621 -7.382 5.105 1.00 92.69 144 GLU A C 1
ATOM 1129 O O . GLU A 1 144 ? 7.543 -7.535 6.327 1.00 92.69 144 GLU A O 1
ATOM 1134 N N . CYS A 1 145 ? 6.933 -6.427 4.466 1.00 92.50 145 CYS A N 1
ATOM 1135 C CA . CYS A 1 145 ? 5.999 -5.533 5.150 1.00 92.50 145 CYS A CA 1
ATOM 1136 C C . CYS A 1 145 ? 4.864 -6.316 5.822 1.00 92.50 145 CYS A C 1
ATOM 1138 O O . CYS A 1 145 ? 4.498 -6.009 6.956 1.00 92.50 145 CYS A O 1
ATOM 1140 N N . TRP A 1 146 ? 4.345 -7.352 5.158 1.00 91.50 146 TRP A N 1
ATOM 1141 C CA . TRP A 1 146 ? 3.292 -8.219 5.683 1.00 91.50 146 TRP A CA 1
ATOM 1142 C C . TRP A 1 146 ? 3.750 -8.984 6.922 1.00 91.50 146 TRP A C 1
ATOM 1144 O O . TRP A 1 146 ? 3.075 -8.967 7.948 1.00 91.50 146 TRP A O 1
ATOM 1154 N N . ASN A 1 147 ? 4.933 -9.597 6.863 1.00 91.62 147 ASN A N 1
ATOM 1155 C CA . ASN A 1 147 ? 5.503 -10.309 8.004 1.00 91.62 147 ASN A CA 1
ATOM 1156 C C . ASN A 1 147 ? 5.761 -9.371 9.192 1.00 91.62 147 ASN A C 1
ATOM 1158 O O . ASN A 1 147 ? 5.504 -9.741 10.336 1.00 91.62 147 ASN A O 1
ATOM 1162 N N . SER A 1 148 ? 6.244 -8.155 8.920 1.00 93.62 148 SER A N 1
ATOM 1163 C CA . SER A 1 148 ? 6.434 -7.121 9.942 1.00 93.62 148 SER A CA 1
ATOM 1164 C C . SER A 1 148 ? 5.098 -6.724 10.584 1.00 93.62 148 SER A C 1
ATOM 1166 O O . SER A 1 148 ? 4.969 -6.745 11.805 1.00 93.62 148 SER A O 1
ATOM 1168 N N . TYR A 1 149 ? 4.067 -6.478 9.770 1.00 92.81 149 TYR A N 1
ATOM 1169 C CA . TYR A 1 149 ? 2.711 -6.188 10.240 1.00 92.81 149 TYR A CA 1
ATOM 1170 C C . TYR A 1 149 ? 2.140 -7.316 11.112 1.00 92.81 149 TYR A C 1
ATOM 1172 O O . TYR A 1 149 ? 1.645 -7.052 12.205 1.00 92.81 149 TYR A O 1
ATOM 1180 N N . LEU A 1 150 ? 2.238 -8.574 10.670 1.00 91.25 150 LEU A N 1
ATOM 1181 C CA . LEU A 1 150 ? 1.754 -9.719 11.443 1.00 91.25 150 LEU A CA 1
ATOM 1182 C C . LEU A 1 150 ? 2.460 -9.835 12.794 1.00 91.25 150 LEU A C 1
ATOM 1184 O O . LEU A 1 150 ? 1.810 -10.104 13.801 1.00 91.25 150 LEU A O 1
ATOM 1188 N N . LYS A 1 151 ? 3.774 -9.594 12.832 1.00 93.31 151 LYS A N 1
ATOM 1189 C CA . LYS A 1 151 ? 4.539 -9.602 14.080 1.00 93.31 151 LYS A CA 1
ATOM 1190 C C . LYS A 1 151 ? 4.031 -8.541 15.058 1.00 93.31 151 LYS A C 1
ATOM 1192 O O . LYS A 1 151 ? 3.827 -8.858 16.226 1.00 93.31 151 LYS A O 1
ATOM 1197 N N . GLU A 1 152 ? 3.791 -7.320 14.582 1.00 93.50 152 GLU A N 1
ATOM 1198 C CA . GLU A 1 152 ? 3.210 -6.239 15.393 1.00 93.50 152 GLU A CA 1
ATOM 1199 C C . GLU A 1 152 ? 1.818 -6.613 15.913 1.00 93.50 152 GLU A C 1
ATOM 1201 O O . GLU A 1 152 ? 1.509 -6.406 17.085 1.00 93.50 152 GLU A O 1
ATOM 1206 N N . VAL A 1 153 ? 0.984 -7.215 15.060 1.00 91.50 153 VAL A N 1
ATOM 1207 C CA . VAL A 1 153 ? -0.364 -7.651 15.433 1.00 91.50 153 VAL A CA 1
ATOM 1208 C C . VAL A 1 153 ? -0.328 -8.728 16.514 1.00 91.50 153 VAL A C 1
ATOM 1210 O O . VAL A 1 153 ? -1.061 -8.630 17.496 1.00 91.50 153 VAL A O 1
ATOM 1213 N N . GLU A 1 154 ? 0.506 -9.753 16.358 1.00 92.12 154 GLU A N 1
ATOM 1214 C CA . GLU A 1 154 ? 0.625 -10.833 17.342 1.00 92.12 154 GLU A CA 1
ATOM 1215 C C . GLU A 1 154 ? 1.209 -10.335 18.666 1.00 92.12 154 GLU A C 1
ATOM 1217 O O . GLU A 1 154 ? 0.695 -10.672 19.736 1.00 92.12 154 GLU A O 1
ATOM 1222 N N . GLN A 1 155 ? 2.214 -9.457 18.612 1.00 93.25 155 GLN A N 1
ATOM 1223 C CA . GLN A 1 155 ? 2.745 -8.809 19.807 1.00 93.25 155 GLN A CA 1
ATOM 1224 C C . GLN A 1 155 ? 1.648 -8.016 20.528 1.00 93.25 155 GLN A C 1
ATOM 1226 O O . GLN A 1 155 ? 1.424 -8.217 21.723 1.00 93.25 155 GLN A O 1
ATOM 1231 N N . PHE A 1 156 ? 0.888 -7.200 19.798 1.00 92.62 156 PHE A N 1
ATOM 1232 C CA . PHE A 1 156 ? -0.229 -6.444 20.350 1.00 92.62 156 PHE A CA 1
ATOM 1233 C C . PHE A 1 156 ? -1.260 -7.353 21.034 1.00 92.62 156 PHE A C 1
ATOM 1235 O O . PHE A 1 156 ? -1.689 -7.068 22.154 1.00 92.62 156 PHE A O 1
ATOM 1242 N N . LYS A 1 157 ? -1.658 -8.458 20.386 1.00 92.06 157 LYS A N 1
ATOM 1243 C CA . LYS A 1 157 ? -2.608 -9.432 20.955 1.00 92.06 157 LYS A CA 1
ATOM 1244 C C . LYS A 1 157 ? -2.082 -10.061 22.245 1.00 92.06 157 LYS A C 1
ATOM 1246 O O . LYS A 1 157 ? -2.862 -10.286 23.166 1.00 92.06 157 LYS A O 1
ATOM 1251 N N . SER A 1 158 ? -0.778 -10.334 22.309 1.00 92.12 158 SER A N 1
ATOM 1252 C CA . SER A 1 158 ? -0.139 -10.929 23.487 1.00 92.12 158 SER A CA 1
ATOM 1253 C C . SER A 1 158 ? -0.057 -9.965 24.675 1.00 92.12 158 SER A C 1
ATOM 1255 O O . SER A 1 158 ? -0.211 -10.381 25.821 1.00 92.12 158 SER A O 1
ATOM 1257 N N . GLU A 1 159 ? 0.137 -8.671 24.411 1.00 92.88 159 GLU A N 1
ATOM 1258 C CA . GLU A 1 159 ? 0.314 -7.646 25.444 1.00 92.88 159 GLU A CA 1
ATOM 1259 C C . GLU A 1 159 ? -1.010 -7.044 25.926 1.00 92.88 159 GLU A C 1
ATOM 1261 O O . GLU A 1 159 ? -1.121 -6.606 27.074 1.00 92.88 159 GLU A O 1
ATOM 1266 N N . LYS A 1 160 ? -2.016 -6.966 25.048 1.00 91.94 160 LYS A N 1
ATOM 1267 C CA . LYS A 1 160 ? -3.280 -6.276 25.321 1.00 91.94 160 LYS A CA 1
ATOM 1268 C C . LYS A 1 160 ? -4.417 -7.283 25.443 1.00 91.94 160 LYS A C 1
ATOM 1270 O O . LYS A 1 160 ? -4.878 -7.856 24.452 1.00 91.94 160 LYS A O 1
ATOM 1275 N N . ALA A 1 161 ? -4.936 -7.425 26.663 1.00 89.12 161 ALA A N 1
ATOM 1276 C CA . ALA A 1 161 ? -6.115 -8.240 26.937 1.00 89.12 161 ALA A CA 1
ATOM 1277 C C . ALA A 1 161 ? -7.303 -7.723 26.114 1.00 89.12 161 ALA A C 1
ATOM 1279 O O . ALA A 1 161 ? -7.696 -6.558 26.236 1.00 89.12 161 ALA A O 1
ATOM 1280 N N . GLY A 1 162 ? -7.843 -8.571 25.243 1.00 92.62 162 GLY A N 1
ATOM 1281 C CA . GLY A 1 162 ? -8.724 -8.115 24.181 1.00 92.62 162 GLY A CA 1
ATOM 1282 C C . GLY A 1 162 ? -9.288 -9.237 23.327 1.00 92.62 162 GLY A C 1
ATOM 1283 O O . GLY A 1 162 ? -9.163 -10.416 23.654 1.00 92.62 162 GLY A O 1
ATOM 1284 N N . ARG A 1 163 ? -9.947 -8.850 22.235 1.00 93.69 163 ARG A N 1
ATOM 1285 C CA . ARG A 1 163 ? -10.391 -9.764 21.176 1.00 93.69 163 ARG A CA 1
ATOM 1286 C C . ARG A 1 163 ? -10.660 -9.007 19.881 1.00 93.69 163 ARG A C 1
ATOM 1288 O O . ARG A 1 163 ? -10.721 -7.781 19.867 1.00 93.69 163 ARG A O 1
ATOM 1295 N N . VAL A 1 164 ? -10.844 -9.744 18.791 1.00 93.56 164 VAL A N 1
ATOM 1296 C CA . VAL A 1 164 ? -11.323 -9.171 17.527 1.00 93.56 164 VAL A CA 1
ATOM 1297 C C . VAL A 1 164 ? -12.817 -8.876 17.644 1.00 93.56 164 VAL A C 1
ATOM 1299 O O . VAL A 1 164 ? -13.566 -9.736 18.096 1.00 93.56 164 VAL A O 1
ATOM 1302 N N . ILE A 1 165 ? -13.218 -7.675 17.233 1.00 94.19 165 ILE A N 1
ATOM 1303 C CA . ILE A 1 165 ? -14.607 -7.215 17.152 1.00 94.19 165 ILE A CA 1
ATOM 1304 C C . ILE A 1 165 ? -14.887 -6.601 15.781 1.00 94.19 165 ILE A C 1
ATOM 1306 O O . ILE A 1 165 ? -13.959 -6.198 15.069 1.00 94.19 165 ILE A O 1
ATOM 1310 N N . GLN A 1 166 ? -16.164 -6.476 15.426 1.00 94.19 166 GLN A N 1
ATOM 1311 C CA . GLN A 1 166 ? -16.579 -5.817 14.190 1.00 94.19 166 GLN A CA 1
ATOM 1312 C C . GLN A 1 166 ? -17.289 -4.478 14.442 1.00 94.19 166 GLN A C 1
ATOM 1314 O O . GLN A 1 166 ? -18.232 -4.368 15.230 1.00 94.19 166 GLN A O 1
ATOM 1319 N N . LYS A 1 167 ? -16.851 -3.433 13.734 1.00 92.75 167 LYS A N 1
ATOM 1320 C CA . LYS A 1 167 ? -17.562 -2.154 13.654 1.00 92.75 167 LYS A CA 1
ATOM 1321 C C . LYS A 1 167 ? -18.809 -2.278 12.776 1.00 92.75 167 LYS A C 1
ATOM 1323 O O . LYS A 1 167 ? -18.917 -3.167 11.934 1.00 92.75 167 LYS A O 1
ATOM 1328 N N . LYS A 1 168 ? -19.764 -1.359 12.941 1.00 89.00 168 LYS A N 1
ATOM 1329 C CA . LYS A 1 168 ? -21.023 -1.369 12.170 1.00 89.00 168 LYS A CA 1
ATOM 1330 C C . LYS A 1 168 ? -20.806 -1.121 10.666 1.00 89.00 168 LYS A C 1
ATOM 1332 O O . LYS A 1 168 ? -21.624 -1.553 9.866 1.00 89.00 168 LYS A O 1
ATOM 1337 N N . ASP A 1 169 ? -19.708 -0.468 10.285 1.00 88.50 169 ASP A N 1
ATOM 1338 C CA . ASP A 1 169 ? -19.282 -0.273 8.889 1.00 88.50 169 ASP A CA 1
ATOM 1339 C C . ASP A 1 169 ? -18.604 -1.514 8.268 1.00 88.50 169 ASP A C 1
ATOM 1341 O O . ASP A 1 169 ? -18.230 -1.495 7.098 1.00 88.50 169 ASP A O 1
ATOM 1345 N N . GLY A 1 170 ? -18.465 -2.599 9.037 1.00 87.88 170 GLY A N 1
ATOM 1346 C CA . GLY A 1 170 ? -17.862 -3.858 8.611 1.00 87.88 170 GLY A CA 1
ATOM 1347 C C . GLY A 1 170 ? -16.372 -3.987 8.928 1.00 87.88 170 GLY A C 1
ATOM 1348 O O . GLY A 1 170 ? -15.838 -5.092 8.802 1.00 87.88 170 GLY A O 1
ATOM 1349 N N . GLU A 1 171 ? -15.701 -2.920 9.380 1.00 89.19 171 GLU A N 1
ATOM 1350 C CA . GLU A 1 171 ? -14.278 -2.960 9.726 1.00 89.19 171 GLU A CA 1
ATOM 1351 C C . GLU A 1 171 ? -14.029 -3.889 10.926 1.00 89.19 171 GLU A C 1
ATOM 1353 O O . GLU A 1 171 ? -14.647 -3.756 11.987 1.00 89.19 171 GLU A O 1
ATOM 1358 N N . ARG A 1 172 ? -13.086 -4.825 10.777 1.00 91.75 172 ARG A N 1
ATOM 1359 C CA . ARG A 1 172 ? -12.628 -5.694 11.867 1.00 91.75 172 ARG A CA 1
ATOM 1360 C C . ARG A 1 172 ? -11.470 -5.029 12.593 1.00 91.75 172 ARG A C 1
ATOM 1362 O O . ARG A 1 172 ? -10.474 -4.643 11.983 1.00 91.75 172 ARG A O 1
ATOM 1369 N N . VAL A 1 173 ? -11.581 -4.930 13.909 1.00 93.88 173 VAL A N 1
ATOM 1370 C CA . VAL A 1 173 ? -10.537 -4.361 14.761 1.00 93.88 173 VAL A CA 1
ATOM 1371 C C . VAL A 1 173 ? -10.278 -5.292 15.931 1.00 93.88 173 VAL A C 1
ATOM 1373 O O . VAL A 1 173 ? -11.205 -5.870 16.491 1.00 93.88 173 VAL A O 1
ATOM 1376 N N . TYR A 1 174 ? -9.024 -5.439 16.333 1.00 94.81 174 TYR A N 1
ATOM 1377 C CA . TYR A 1 174 ? -8.722 -5.995 17.638 1.00 94.81 174 TYR A CA 1
ATOM 1378 C C . TYR A 1 174 ? -8.859 -4.879 18.670 1.00 94.81 174 TYR A C 1
ATOM 1380 O O . TYR A 1 174 ? -8.148 -3.872 18.617 1.00 94.81 174 TYR A O 1
ATOM 1388 N N . ILE A 1 175 ? -9.798 -5.058 19.595 1.00 96.06 175 ILE A N 1
ATOM 1389 C CA . ILE A 1 175 ? -9.983 -4.171 20.736 1.00 96.06 175 ILE A CA 1
ATOM 1390 C C . ILE A 1 175 ? -9.230 -4.758 21.927 1.00 96.06 175 ILE A C 1
ATOM 1392 O O . ILE A 1 175 ? -9.515 -5.868 22.375 1.00 96.06 175 ILE A O 1
ATOM 1396 N N . GLY A 1 176 ? -8.235 -4.026 22.412 1.00 95.06 176 GLY A N 1
ATOM 1397 C CA . GLY A 1 176 ? -7.410 -4.422 23.550 1.00 95.06 176 GLY A CA 1
ATOM 1398 C C . GLY A 1 176 ? -7.394 -3.334 24.610 1.00 95.06 176 GLY A C 1
ATOM 1399 O O . GLY A 1 176 ? -7.617 -2.164 24.305 1.00 95.06 176 GLY A O 1
ATOM 1400 N N . ARG A 1 177 ? -7.116 -3.693 25.861 1.00 94.12 177 ARG A N 1
ATOM 1401 C CA . ARG A 1 177 ? -6.917 -2.711 26.933 1.00 94.12 177 ARG A CA 1
ATOM 1402 C C . ARG A 1 177 ? -5.655 -2.971 27.732 1.00 94.12 177 ARG A C 1
ATOM 1404 O O . ARG A 1 177 ? -5.198 -4.106 27.843 1.00 94.12 177 ARG A O 1
ATOM 1411 N N . ASP A 1 178 ? -5.174 -1.907 28.354 1.00 93.44 178 ASP A N 1
ATOM 1412 C CA . ASP A 1 178 ? -4.323 -1.979 29.535 1.00 93.44 178 ASP A CA 1
ATOM 1413 C C . ASP A 1 178 ? -4.971 -1.219 30.704 1.00 93.44 178 ASP A C 1
ATOM 1415 O O . ASP A 1 178 ? -6.191 -1.010 30.742 1.00 93.44 178 ASP A O 1
ATOM 1419 N N . GLU A 1 179 ? -4.176 -0.856 31.707 1.00 91.62 179 GLU A N 1
ATOM 1420 C CA . GLU A 1 179 ? -4.654 -0.129 32.880 1.00 91.62 179 GLU A CA 1
ATOM 1421 C C . GLU A 1 179 ? -5.229 1.248 32.528 1.00 91.62 179 GLU A C 1
ATOM 1423 O O . GLU A 1 179 ? -6.217 1.677 33.133 1.00 91.62 179 GLU A O 1
ATOM 1428 N N . HIS A 1 180 ? -4.677 1.926 31.523 1.00 94.38 180 HIS A N 1
ATOM 1429 C CA . HIS A 1 180 ? -4.960 3.333 31.251 1.00 94.38 180 HIS A CA 1
ATOM 1430 C C . HIS A 1 180 ? -5.735 3.562 29.961 1.00 94.38 180 HIS A C 1
ATOM 1432 O O . HIS A 1 180 ? -6.490 4.533 29.879 1.00 94.38 180 HIS A O 1
ATOM 1438 N N . ASN A 1 181 ? -5.588 2.686 28.973 1.00 96.19 181 ASN A N 1
ATOM 1439 C CA . ASN A 1 181 ? -6.060 2.915 27.618 1.00 96.19 181 ASN A CA 1
ATOM 1440 C C . ASN A 1 181 ? -6.864 1.734 27.073 1.00 96.19 181 ASN A C 1
ATOM 1442 O O . ASN A 1 181 ? -6.631 0.569 27.393 1.00 96.19 181 ASN A O 1
ATOM 1446 N N . LEU A 1 182 ? -7.810 2.077 26.206 1.00 96.25 182 LEU A N 1
ATOM 1447 C CA . LEU A 1 182 ? -8.459 1.185 25.265 1.00 96.25 182 LEU A CA 1
ATOM 1448 C C . LEU A 1 182 ? -7.841 1.438 23.889 1.00 96.25 182 LEU A C 1
ATOM 1450 O O . LEU A 1 182 ? -7.729 2.581 23.447 1.00 96.25 182 LEU A O 1
ATOM 1454 N N . TYR A 1 183 ? -7.462 0.373 23.211 1.00 96.81 183 TYR A N 1
ATOM 1455 C CA . TYR A 1 183 ? -6.816 0.407 21.915 1.00 96.81 183 TYR A CA 1
ATOM 1456 C C . TYR A 1 183 ? -7.703 -0.276 20.884 1.00 96.81 183 TYR A C 1
ATOM 1458 O O . TYR A 1 183 ? -8.269 -1.335 21.154 1.00 96.81 183 TYR A O 1
ATOM 1466 N N . LEU A 1 184 ? -7.791 0.309 19.695 1.00 95.31 184 LEU A N 1
ATOM 1467 C CA . LEU A 1 184 ? -8.423 -0.304 18.536 1.00 95.31 184 LEU A CA 1
ATOM 1468 C C . LEU A 1 184 ? -7.377 -0.417 17.433 1.00 95.31 184 LEU A C 1
ATOM 1470 O O . LEU A 1 184 ? -7.022 0.584 16.808 1.00 95.31 184 LEU A O 1
ATOM 1474 N N . MET A 1 185 ? -6.880 -1.632 17.217 1.00 94.50 185 MET A N 1
ATOM 1475 C CA . MET A 1 185 ? -5.952 -1.938 16.136 1.00 94.50 185 MET A CA 1
ATOM 1476 C C . MET A 1 185 ? -6.731 -2.520 14.953 1.00 94.50 185 MET A C 1
ATOM 1478 O O . MET A 1 185 ? -7.367 -3.565 15.111 1.00 94.50 185 MET A O 1
ATOM 1482 N N . PRO A 1 186 ? -6.706 -1.887 13.772 1.00 91.38 186 PRO A N 1
ATOM 1483 C CA . PRO A 1 186 ? -7.366 -2.444 12.604 1.00 91.38 186 PRO A CA 1
ATOM 1484 C C . PRO A 1 186 ? -6.692 -3.739 12.154 1.00 91.38 186 PRO A C 1
ATOM 1486 O O . PRO A 1 186 ? -5.464 -3.830 12.065 1.00 91.38 186 PRO A O 1
ATOM 1489 N N . ILE A 1 187 ? -7.521 -4.737 11.860 1.00 88.75 187 ILE A N 1
ATOM 1490 C CA . ILE A 1 187 ? -7.081 -5.999 11.279 1.00 88.75 187 ILE A CA 1
ATOM 1491 C C . ILE A 1 187 ? -7.235 -5.875 9.769 1.00 88.75 187 ILE A C 1
ATOM 1493 O O . ILE A 1 187 ? -8.346 -5.771 9.245 1.00 88.75 187 ILE A O 1
ATOM 1497 N N . TYR A 1 188 ? -6.102 -5.832 9.075 1.00 83.19 188 TYR A N 1
ATOM 1498 C CA . TYR A 1 188 ? -6.072 -5.851 7.624 1.00 83.19 188 TYR A CA 1
ATOM 1499 C C . TYR A 1 188 ? -6.656 -7.182 7.137 1.00 83.19 188 TYR A C 1
ATOM 1501 O O . TYR A 1 188 ? -6.355 -8.206 7.739 1.00 83.19 188 TYR A O 1
ATOM 1509 N N . LYS A 1 189 ? -7.518 -7.107 6.109 1.00 67.94 189 LYS A N 1
ATOM 1510 C CA . LYS A 1 189 ? -8.320 -8.161 5.439 1.00 67.94 189 LYS A CA 1
ATOM 1511 C C . LYS A 1 189 ? -7.935 -9.625 5.738 1.00 67.94 189 LYS A C 1
ATOM 1513 O O . LYS A 1 189 ? -6.759 -9.955 5.789 1.00 67.94 189 LYS A O 1
ATOM 1518 N N . ASP A 1 190 ? -8.949 -10.502 5.813 1.00 57.12 190 ASP A N 1
ATOM 1519 C CA . ASP A 1 190 ? -8.803 -11.955 6.039 1.00 57.12 190 ASP A CA 1
ATOM 1520 C C . ASP A 1 190 ? -7.642 -12.585 5.258 1.00 57.12 190 ASP A C 1
ATOM 1522 O O . ASP A 1 190 ? -7.388 -12.223 4.107 1.00 57.12 190 ASP A O 1
ATOM 1526 N N . GLU A 1 191 ? -7.030 -13.600 5.871 1.00 51.59 191 GLU A N 1
ATOM 1527 C CA . GLU A 1 191 ? -5.854 -14.372 5.428 1.00 51.59 191 GLU A CA 1
ATOM 1528 C C . GLU A 1 191 ? -5.927 -14.920 3.981 1.00 51.59 191 GLU A C 1
ATOM 1530 O O . GLU A 1 191 ? -4.931 -15.407 3.451 1.00 51.59 191 GLU A O 1
ATOM 1535 N N . GLY A 1 192 ? -7.086 -14.825 3.318 1.00 48.50 192 GLY A N 1
ATOM 1536 C CA . GLY A 1 192 ? -7.294 -15.172 1.909 1.00 48.50 192 GLY A CA 1
ATOM 1537 C C . GLY A 1 192 ? -7.024 -14.051 0.891 1.00 48.50 192 GLY A C 1
ATOM 1538 O O . GLY A 1 192 ? -7.070 -14.317 -0.312 1.00 48.50 192 GLY A O 1
ATOM 1539 N N . TYR A 1 193 ? -6.760 -12.810 1.316 1.00 47.34 193 TYR A N 1
ATOM 1540 C CA . TYR A 1 193 ? -6.416 -11.706 0.410 1.00 47.34 193 TYR A CA 1
ATOM 1541 C C . TYR A 1 193 ? -4.904 -11.600 0.199 1.00 47.34 193 TYR A C 1
ATOM 1543 O O . TYR A 1 193 ? -4.111 -11.809 1.112 1.00 47.34 193 TYR A O 1
ATOM 1551 N N . ARG A 1 194 ? -4.507 -11.276 -1.040 1.00 55.06 194 ARG A N 1
ATOM 1552 C CA . ARG A 1 194 ? -3.101 -11.150 -1.443 1.00 55.06 194 ARG A CA 1
ATOM 1553 C C . ARG A 1 194 ? -2.349 -10.253 -0.458 1.00 55.06 194 ARG A C 1
ATOM 1555 O O . ARG A 1 194 ? -2.787 -9.144 -0.171 1.00 55.06 194 ARG A O 1
ATOM 1562 N N . THR A 1 195 ? -1.175 -10.709 -0.037 1.00 58.56 195 THR A N 1
ATOM 1563 C CA . THR A 1 195 ? -0.179 -9.978 0.765 1.00 58.56 195 THR A CA 1
ATOM 1564 C C . THR A 1 195 ? 0.281 -8.649 0.143 1.00 58.56 195 THR A C 1
ATOM 1566 O O . THR A 1 195 ? 1.169 -8.012 0.690 1.00 58.56 195 THR A O 1
ATOM 1569 N N . SER A 1 196 ? -0.244 -8.263 -1.025 1.00 62.31 196 SER A N 1
ATOM 1570 C CA . SER A 1 196 ? 0.368 -7.328 -1.971 1.00 62.31 196 SER A CA 1
ATOM 1571 C C . SER A 1 196 ? 0.125 -5.849 -1.695 1.00 62.31 196 SER A C 1
ATOM 1573 O O . SER A 1 196 ? 0.645 -5.027 -2.437 1.00 62.31 196 SER A O 1
ATOM 1575 N N . ASP A 1 197 ? -0.669 -5.501 -0.683 1.00 82.62 197 ASP A N 1
ATOM 1576 C CA . ASP A 1 197 ? -1.186 -4.134 -0.560 1.00 82.62 197 ASP A CA 1
ATOM 1577 C C . ASP A 1 197 ? -0.992 -3.559 0.858 1.00 82.62 197 ASP A C 1
ATOM 1579 O O . ASP A 1 197 ? -1.563 -2.516 1.199 1.00 82.62 197 ASP A O 1
ATOM 1583 N N . ILE A 1 198 ? -0.215 -4.227 1.720 1.00 88.00 198 ILE A N 1
ATOM 1584 C CA . ILE A 1 198 ? 0.001 -3.755 3.094 1.00 88.00 198 ILE A CA 1
ATOM 1585 C C . ILE A 1 198 ? 0.883 -2.508 3.098 1.00 88.00 198 ILE A C 1
ATOM 1587 O O . ILE A 1 198 ? 0.601 -1.567 3.848 1.00 88.00 198 ILE A O 1
ATOM 1591 N N . SER A 1 199 ? 1.899 -2.450 2.227 1.00 89.44 199 SER A N 1
ATOM 1592 C CA . SER A 1 199 ? 2.751 -1.266 2.130 1.00 89.44 199 SER A CA 1
ATOM 1593 C C . SER A 1 199 ? 1.940 -0.061 1.647 1.00 89.44 199 SER A C 1
ATOM 1595 O O . SER A 1 199 ? 2.058 1.027 2.210 1.00 89.44 199 SER A O 1
ATOM 1597 N N . GLN A 1 200 ? 1.018 -0.274 0.701 1.00 89.56 200 GLN A N 1
ATOM 1598 C CA . GLN A 1 200 ? 0.099 0.751 0.213 1.00 89.56 200 GLN A CA 1
ATOM 1599 C C . GLN A 1 200 ? -0.889 1.197 1.296 1.00 89.56 200 GLN A C 1
ATOM 1601 O O . GLN A 1 200 ? -1.097 2.397 1.482 1.00 89.56 200 GLN A O 1
ATOM 1606 N N . TRP A 1 201 ? -1.484 0.259 2.036 1.00 88.94 201 TRP A N 1
ATOM 1607 C CA . TRP A 1 201 ? -2.431 0.575 3.108 1.00 88.94 201 TRP A CA 1
ATOM 1608 C C . TRP A 1 201 ? -1.790 1.389 4.236 1.00 88.94 201 TRP A C 1
ATOM 1610 O O . TRP A 1 201 ? -2.422 2.309 4.767 1.00 88.94 201 TRP A O 1
ATOM 1620 N N . LEU A 1 202 ? -0.537 1.080 4.578 1.00 90.62 202 LEU A N 1
ATOM 1621 C CA . LEU A 1 202 ? 0.267 1.824 5.551 1.00 90.62 202 LEU A CA 1
ATOM 1622 C C . LEU A 1 202 ? 0.942 3.073 4.959 1.00 90.62 202 LEU A C 1
ATOM 1624 O O . LEU A 1 202 ? 1.422 3.915 5.713 1.00 90.62 202 LEU A O 1
ATOM 1628 N N . GLY A 1 203 ? 0.994 3.209 3.631 1.00 91.19 203 GLY A N 1
ATOM 1629 C CA . GLY A 1 203 ? 1.698 4.295 2.947 1.00 91.19 203 GLY A CA 1
ATOM 1630 C C . GLY A 1 203 ? 3.223 4.243 3.109 1.00 91.19 203 GLY A C 1
ATOM 1631 O O . GLY A 1 203 ? 3.873 5.289 3.151 1.00 91.19 203 GLY A O 1
ATOM 1632 N N . VAL A 1 204 ? 3.811 3.049 3.229 1.00 91.12 204 VAL A N 1
ATOM 1633 C CA . VAL A 1 204 ? 5.250 2.856 3.467 1.00 91.12 204 VAL A CA 1
ATOM 1634 C C . VAL A 1 204 ? 5.969 2.344 2.223 1.00 91.12 204 VAL A C 1
ATOM 1636 O O . VAL A 1 204 ? 5.439 1.560 1.453 1.00 91.12 204 VAL A O 1
ATOM 1639 N N . LYS A 1 205 ? 7.220 2.780 2.041 1.00 90.75 205 LYS A N 1
ATOM 1640 C CA . LYS A 1 205 ? 8.124 2.293 0.977 1.00 90.75 205 LYS A CA 1
ATOM 1641 C C . LYS A 1 205 ? 9.257 1.413 1.510 1.00 90.75 205 LYS A C 1
ATOM 1643 O O . LYS A 1 205 ? 10.131 1.008 0.752 1.00 90.75 205 LYS A O 1
ATOM 1648 N N . LYS A 1 206 ? 9.301 1.213 2.829 1.00 92.38 206 LYS A N 1
ATOM 1649 C CA . LYS A 1 206 ? 10.351 0.483 3.539 1.00 92.38 206 LYS A CA 1
ATOM 1650 C C . LYS A 1 206 ? 9.763 -0.231 4.749 1.00 92.38 206 LYS A C 1
ATOM 1652 O O . LYS A 1 206 ? 8.969 0.363 5.478 1.00 92.38 206 LYS A O 1
ATOM 1657 N N . VAL A 1 207 ? 10.235 -1.449 4.993 1.00 92.06 207 VAL A N 1
ATOM 1658 C CA . VAL A 1 207 ? 9.777 -2.334 6.077 1.00 92.06 207 VAL A CA 1
ATOM 1659 C C . VAL A 1 207 ? 10.013 -1.729 7.463 1.00 92.06 207 VAL A C 1
ATOM 1661 O O . VAL A 1 207 ? 9.158 -1.828 8.335 1.00 92.06 207 VAL A O 1
ATOM 1664 N N . GLU A 1 208 ? 11.135 -1.027 7.651 1.00 94.31 208 GLU A N 1
ATOM 1665 C CA . GLU A 1 208 ? 11.505 -0.367 8.916 1.00 94.31 208 GLU A CA 1
ATOM 1666 C C . GLU A 1 208 ? 10.473 0.665 9.404 1.00 94.31 208 GLU A C 1
ATOM 1668 O O . GLU A 1 208 ? 10.431 0.978 10.587 1.00 94.31 208 GLU A O 1
ATOM 1673 N N . LYS A 1 209 ? 9.608 1.168 8.512 1.00 95.31 209 LYS A N 1
ATOM 1674 C CA . LYS A 1 209 ? 8.566 2.149 8.848 1.00 95.31 209 LYS A CA 1
ATOM 1675 C C . LYS A 1 209 ? 7.209 1.537 9.191 1.00 95.31 209 LYS A C 1
ATOM 1677 O O . LYS A 1 209 ? 6.280 2.285 9.485 1.00 95.31 209 LYS A O 1
ATOM 1682 N N . VAL A 1 210 ? 7.066 0.212 9.123 1.00 93.75 210 VAL A N 1
ATOM 1683 C CA . VAL A 1 210 ? 5.781 -0.471 9.347 1.00 93.75 210 VAL A CA 1
ATOM 1684 C C . VAL A 1 210 ? 5.248 -0.208 10.754 1.00 93.75 210 VAL A C 1
ATOM 1686 O O . VAL A 1 210 ? 4.089 0.181 10.880 1.00 93.75 210 VAL A O 1
ATOM 1689 N N . HIS A 1 211 ? 6.092 -0.347 11.782 1.00 94.50 211 HIS A N 1
ATOM 1690 C CA . HIS A 1 211 ? 5.720 -0.091 13.177 1.00 94.50 211 HIS A CA 1
ATOM 1691 C C . HIS A 1 211 ? 5.169 1.329 13.353 1.00 94.50 211 HIS A C 1
ATOM 1693 O O . HIS A 1 211 ? 4.014 1.510 13.742 1.00 94.50 211 HIS A O 1
ATOM 1699 N N . ASP A 1 212 ? 5.964 2.334 12.979 1.00 95.00 212 ASP A N 1
ATOM 1700 C CA . ASP A 1 212 ? 5.587 3.740 13.117 1.00 95.00 212 ASP A CA 1
ATOM 1701 C C . ASP A 1 212 ? 4.296 4.051 12.357 1.00 95.00 212 ASP A C 1
ATOM 1703 O O . ASP A 1 212 ? 3.405 4.708 12.894 1.00 95.00 212 ASP A O 1
ATOM 1707 N N . ALA A 1 213 ? 4.160 3.575 11.116 1.00 94.69 213 ALA A N 1
ATOM 1708 C CA . ALA A 1 213 ? 2.969 3.814 10.307 1.00 94.69 213 ALA A CA 1
ATOM 1709 C C . ALA A 1 213 ? 1.719 3.170 10.920 1.00 94.69 213 ALA A C 1
ATOM 1711 O O . ALA A 1 213 ? 0.666 3.806 10.984 1.00 94.69 213 ALA A O 1
ATOM 1712 N N . LEU A 1 214 ? 1.829 1.936 11.414 1.00 93.81 214 LEU A N 1
ATOM 1713 C CA . LEU A 1 214 ? 0.724 1.236 12.058 1.00 93.81 214 LEU A CA 1
ATOM 1714 C C . LEU A 1 214 ? 0.294 1.962 13.340 1.00 93.81 214 LEU A C 1
ATOM 1716 O O . LEU A 1 214 ? -0.872 2.339 13.473 1.00 93.81 214 LEU A O 1
ATOM 1720 N N . TRP A 1 215 ? 1.225 2.213 14.259 1.00 93.00 215 TRP A N 1
ATOM 1721 C CA . TRP A 1 215 ? 0.917 2.782 15.572 1.00 93.00 215 TRP A CA 1
ATOM 1722 C C . TRP A 1 215 ? 0.505 4.251 15.526 1.00 93.00 215 TRP A C 1
ATOM 1724 O O . TRP A 1 215 ? -0.395 4.651 16.261 1.00 93.00 215 TRP A O 1
ATOM 1734 N N . SER A 1 216 ? 1.124 5.058 14.661 1.00 91.69 216 SER A N 1
ATOM 1735 C CA . SER A 1 216 ? 0.816 6.493 14.585 1.00 91.69 216 SER A CA 1
ATOM 1736 C C . SER A 1 216 ? -0.406 6.815 13.725 1.00 91.69 216 SER A C 1
ATOM 1738 O O . SER A 1 216 ? -1.074 7.815 13.985 1.00 91.69 216 SER A O 1
ATOM 1740 N N . GLN A 1 217 ? -0.711 5.999 12.708 1.00 90.44 217 GLN A N 1
ATOM 1741 C CA . GLN A 1 217 ? -1.760 6.327 11.733 1.00 90.44 217 GLN A CA 1
ATOM 1742 C C . GLN A 1 217 ? -2.994 5.436 11.833 1.00 90.44 217 GLN A C 1
ATOM 1744 O O . GLN A 1 217 ? -4.082 5.869 11.451 1.00 90.44 217 GLN A O 1
ATOM 1749 N N . LYS A 1 218 ? -2.840 4.181 12.268 1.00 92.50 218 LYS A N 1
ATOM 1750 C CA . LYS A 1 218 ? -3.910 3.178 12.194 1.00 92.50 218 LYS A CA 1
ATOM 1751 C C . LYS A 1 218 ? -4.446 2.793 13.565 1.00 92.50 218 LYS A C 1
ATOM 1753 O O . LYS A 1 218 ? -5.661 2.699 13.727 1.00 92.50 218 LYS A O 1
ATOM 1758 N N . VAL A 1 219 ? -3.570 2.574 14.546 1.00 94.44 219 VAL A N 1
ATOM 1759 C CA . VAL A 1 219 ? -3.984 2.210 15.906 1.00 94.44 219 VAL A CA 1
ATOM 1760 C C . VAL A 1 219 ? -4.604 3.417 16.593 1.00 94.44 219 VAL A C 1
ATOM 1762 O O . VAL A 1 219 ? -3.998 4.480 16.715 1.00 94.44 219 VAL A O 1
ATOM 1765 N N . LYS A 1 220 ? -5.830 3.244 17.085 1.00 94.75 220 LYS A N 1
ATOM 1766 C CA . LYS A 1 220 ? -6.519 4.275 17.853 1.00 94.75 220 LYS A CA 1
ATOM 1767 C C . LYS A 1 220 ? -6.387 4.008 19.342 1.00 94.75 220 LYS A C 1
ATOM 1769 O O . LYS A 1 220 ? -6.915 3.017 19.839 1.00 94.75 220 LYS A O 1
ATOM 1774 N N . THR A 1 221 ? -5.749 4.934 20.046 1.00 95.62 221 THR A N 1
ATOM 1775 C CA . THR A 1 221 ? -5.590 4.898 21.504 1.00 95.62 221 THR A CA 1
ATOM 1776 C C . THR A 1 221 ? -6.583 5.849 22.160 1.00 95.62 221 THR A C 1
ATOM 1778 O O . THR A 1 221 ? -6.626 7.037 21.838 1.00 95.62 221 THR A O 1
ATOM 1781 N N . ILE A 1 222 ? -7.387 5.333 23.085 1.00 95.81 222 ILE A N 1
ATOM 1782 C CA . ILE A 1 222 ? -8.395 6.089 23.826 1.00 95.81 222 ILE A CA 1
ATOM 1783 C C . ILE A 1 222 ? -8.119 5.913 25.319 1.00 95.81 222 ILE A C 1
ATOM 1785 O O . ILE A 1 222 ? -8.295 4.810 25.838 1.00 95.81 222 ILE A O 1
ATOM 1789 N N . PRO A 1 223 ? -7.739 6.974 26.048 1.00 96.38 223 PRO A N 1
ATOM 1790 C CA . PRO A 1 223 ? -7.635 6.894 27.497 1.00 96.38 223 PRO A CA 1
ATOM 1791 C C . PRO A 1 223 ? -8.966 6.450 28.103 1.00 96.38 223 PRO A C 1
ATOM 1793 O O . PRO A 1 223 ? -10.010 7.037 27.828 1.00 96.38 223 PRO A O 1
ATOM 1796 N N . ARG A 1 224 ? -8.956 5.446 28.979 1.00 94.50 224 ARG A N 1
ATOM 1797 C CA . ARG A 1 224 ? -10.175 4.920 29.618 1.00 94.50 224 ARG A CA 1
ATOM 1798 C C . ARG A 1 224 ? -10.918 5.996 30.400 1.00 94.50 224 ARG A C 1
ATOM 1800 O O . ARG A 1 224 ? -12.145 6.014 30.430 1.00 94.50 224 ARG A O 1
ATOM 1807 N N . ARG A 1 225 ? -10.186 6.936 31.002 1.00 94.44 225 ARG A N 1
ATOM 1808 C CA . ARG A 1 225 ? -10.772 8.094 31.694 1.00 94.44 225 ARG A CA 1
ATOM 1809 C C . ARG A 1 225 ? -11.608 8.985 30.763 1.00 94.44 225 ARG A C 1
ATOM 1811 O O . ARG A 1 225 ? -12.568 9.575 31.233 1.00 94.44 225 ARG A O 1
ATOM 1818 N N . ASN A 1 226 ? -11.273 9.015 29.472 1.00 96.69 226 ASN A N 1
ATOM 1819 C CA . ASN A 1 226 ? -11.952 9.799 28.442 1.00 96.69 226 ASN A CA 1
ATOM 1820 C C . ASN A 1 226 ? -13.172 9.072 27.852 1.00 96.69 226 ASN A C 1
ATOM 1822 O O . ASN A 1 226 ? -13.932 9.682 27.109 1.00 96.69 226 ASN A O 1
ATOM 1826 N N . ILE A 1 227 ? -13.349 7.775 28.125 1.00 96.62 227 ILE A N 1
ATOM 1827 C CA . ILE A 1 227 ? -14.541 7.037 27.696 1.00 96.62 227 ILE A CA 1
ATOM 1828 C C . ILE A 1 227 ? -15.693 7.438 28.612 1.00 96.62 227 ILE A C 1
ATOM 1830 O O . ILE A 1 227 ? -15.606 7.254 29.831 1.00 96.62 227 ILE A O 1
ATOM 1834 N N . ASP A 1 228 ? -16.758 7.969 28.023 1.00 95.44 228 ASP A N 1
ATOM 1835 C CA . ASP A 1 228 ? -17.910 8.470 28.765 1.00 95.44 228 ASP A CA 1
ATOM 1836 C C . ASP A 1 228 ? -18.805 7.292 29.152 1.00 95.44 228 ASP A C 1
ATOM 1838 O O . ASP A 1 228 ? -19.000 7.019 30.339 1.00 95.44 228 ASP A O 1
ATOM 1842 N N . TYR A 1 229 ? -19.287 6.562 28.141 1.00 96.44 229 TYR A N 1
ATOM 1843 C CA . TYR A 1 229 ? -20.083 5.350 28.302 1.00 96.44 229 TYR A CA 1
ATOM 1844 C C . TYR A 1 229 ? -20.141 4.512 27.014 1.00 96.44 229 TYR A C 1
ATOM 1846 O O . TYR A 1 229 ? -19.794 4.983 25.927 1.00 96.44 229 TYR A O 1
ATOM 1854 N N . PHE A 1 230 ? -20.644 3.282 27.124 1.00 97.00 230 PHE A N 1
ATOM 1855 C CA . PHE A 1 230 ? -21.154 2.501 25.996 1.00 97.00 230 PHE A CA 1
ATOM 1856 C C . PHE A 1 230 ? -22.543 1.921 26.301 1.00 97.00 230 PHE A C 1
ATOM 1858 O O . PHE A 1 230 ? -22.886 1.673 27.458 1.00 97.00 230 PHE A O 1
ATOM 1865 N N . MET A 1 231 ? -23.354 1.708 25.263 1.00 96.00 231 MET A N 1
ATOM 1866 C CA . MET A 1 231 ? -24.707 1.153 25.377 1.00 96.00 231 MET A CA 1
ATOM 1867 C C . MET A 1 231 ? -25.136 0.412 24.108 1.00 96.00 231 MET A C 1
ATOM 1869 O O . MET A 1 231 ? -24.707 0.755 23.007 1.00 96.00 231 MET A O 1
ATOM 1873 N N . LEU A 1 232 ? -26.028 -0.568 24.251 1.00 94.75 232 LEU A N 1
ATOM 1874 C CA . LEU A 1 232 ? -26.769 -1.135 23.125 1.00 94.75 232 LEU A CA 1
ATOM 1875 C C . LEU A 1 232 ? -27.945 -0.203 22.788 1.00 94.75 232 LEU A C 1
ATOM 1877 O O . LEU A 1 232 ? -28.705 0.183 23.673 1.00 94.75 232 LEU A O 1
ATOM 1881 N N . THR A 1 233 ? -28.075 0.191 21.524 1.00 91.88 233 THR A N 1
ATOM 1882 C CA . THR A 1 233 ? -29.110 1.119 21.041 1.00 91.88 233 THR A CA 1
ATOM 1883 C C . THR A 1 233 ? -29.594 0.725 19.644 1.00 91.88 233 THR A C 1
ATOM 1885 O O . THR A 1 233 ? -29.002 -0.146 19.008 1.00 91.88 233 THR A O 1
ATOM 1888 N N . GLY A 1 234 ? -30.649 1.375 19.154 1.00 86.75 234 GLY A N 1
ATOM 1889 C CA . GLY A 1 234 ? -31.306 1.071 17.879 1.00 86.75 234 GLY A CA 1
ATOM 1890 C C . GLY A 1 234 ? -32.444 0.053 18.009 1.00 86.75 234 GLY A C 1
ATOM 1891 O O . GLY A 1 234 ? -32.756 -0.420 19.102 1.00 86.75 234 GLY A O 1
ATOM 1892 N N . GLY A 1 235 ? -33.078 -0.269 16.883 1.00 82.75 235 GLY A N 1
ATOM 1893 C CA . GLY A 1 235 ? -34.208 -1.196 16.806 1.00 82.75 235 GLY A CA 1
ATOM 1894 C C . GLY A 1 235 ? -34.287 -1.887 15.447 1.00 82.75 235 GLY A C 1
ATOM 1895 O O . GLY A 1 235 ? -33.429 -1.683 14.591 1.00 82.75 235 GLY A O 1
ATOM 1896 N N . MET A 1 236 ? -35.310 -2.718 15.256 1.00 79.56 236 MET A N 1
ATOM 1897 C CA . MET A 1 236 ? -35.634 -3.264 13.937 1.00 79.56 236 MET A CA 1
ATOM 1898 C C . MET A 1 236 ? -36.731 -2.417 13.301 1.00 79.56 236 MET A C 1
ATOM 1900 O O . MET A 1 236 ? -37.785 -2.213 13.906 1.00 79.56 236 MET A O 1
ATOM 1904 N N . ARG A 1 237 ? -36.478 -1.925 12.089 1.00 76.31 237 ARG A N 1
ATOM 1905 C CA . ARG A 1 237 ? -37.458 -1.204 11.274 1.00 76.31 237 ARG A CA 1
ATOM 1906 C C . ARG A 1 237 ? -37.842 -2.082 10.092 1.00 76.31 237 ARG A C 1
ATOM 1908 O O . ARG A 1 237 ? -36.970 -2.584 9.398 1.00 76.31 237 ARG A O 1
ATOM 1915 N N . TYR A 1 238 ? -39.133 -2.237 9.840 1.00 77.31 238 TYR A N 1
ATOM 1916 C CA . TYR A 1 238 ? -39.638 -2.981 8.689 1.00 77.31 238 TYR A CA 1
ATOM 1917 C C . TYR A 1 238 ? -40.136 -1.993 7.639 1.00 77.31 238 TYR A C 1
ATOM 1919 O O . TYR A 1 238 ? -40.850 -1.042 7.960 1.00 77.31 238 TYR A O 1
ATOM 1927 N N . GLU A 1 239 ? -39.725 -2.183 6.392 1.00 75.62 239 GLU A N 1
ATOM 1928 C CA . GLU A 1 239 ? -40.152 -1.374 5.258 1.00 75.62 239 GLU A CA 1
ATOM 1929 C C . GLU A 1 239 ? -40.767 -2.279 4.197 1.00 75.62 239 GLU A C 1
ATOM 1931 O O . GLU A 1 239 ? -40.093 -3.131 3.628 1.00 75.62 239 GLU A O 1
ATOM 1936 N N . THR A 1 240 ? -42.055 -2.099 3.917 1.00 69.69 240 THR A N 1
ATOM 1937 C CA . THR A 1 240 ? -42.737 -2.849 2.861 1.00 69.69 240 THR A CA 1
ATOM 1938 C C . THR A 1 240 ? -42.587 -2.113 1.536 1.00 69.69 240 THR A C 1
ATOM 1940 O O . THR A 1 240 ? -43.199 -1.066 1.318 1.00 69.69 240 THR A O 1
ATOM 1943 N N . LYS A 1 241 ? -41.787 -2.665 0.626 1.00 69.06 241 LYS A N 1
ATOM 1944 C CA . LYS A 1 241 ? -41.661 -2.165 -0.740 1.00 69.06 241 LYS A CA 1
ATOM 1945 C C . LYS A 1 241 ? -42.716 -2.832 -1.616 1.00 69.06 241 LYS A C 1
ATOM 1947 O O . LYS A 1 241 ? -42.734 -4.051 -1.753 1.00 69.06 241 LYS A O 1
ATOM 1952 N N . ILE A 1 242 ? -43.591 -2.032 -2.219 1.00 62.56 242 ILE A N 1
ATOM 1953 C CA . ILE A 1 242 ? -44.624 -2.509 -3.146 1.00 62.56 242 ILE A CA 1
ATOM 1954 C C . ILE A 1 242 ? -44.185 -2.157 -4.570 1.00 62.56 242 ILE A C 1
ATOM 1956 O O . ILE A 1 242 ? -43.864 -1.002 -4.853 1.00 62.56 242 ILE A O 1
ATOM 1960 N N . SER A 1 243 ? -44.147 -3.142 -5.468 1.00 57.47 243 SER A N 1
ATOM 1961 C CA . SER A 1 243 ? -43.841 -2.938 -6.889 1.00 57.47 243 SER A CA 1
ATOM 1962 C C . SER A 1 243 ? -44.848 -3.667 -7.786 1.00 57.47 243 SER A C 1
ATOM 1964 O O . SER A 1 243 ? -45.195 -4.819 -7.528 1.00 57.47 243 SER A O 1
ATOM 1966 N N . GLY A 1 244 ? -45.322 -2.973 -8.829 1.00 45.94 244 GLY A N 1
ATOM 1967 C CA . GLY A 1 244 ? -46.382 -3.433 -9.739 1.00 45.94 244 GLY A CA 1
ATOM 1968 C C . GLY A 1 244 ? -47.731 -2.731 -9.510 1.00 45.94 244 GLY A C 1
ATOM 1969 O O . GLY A 1 244 ? -48.065 -2.381 -8.382 1.00 45.94 244 GLY A O 1
ATOM 1970 N N . GLY A 1 245 ? -48.488 -2.515 -10.595 1.00 47.53 245 GLY A N 1
ATOM 1971 C CA . GLY A 1 245 ? -49.801 -1.850 -10.611 1.00 47.53 245 GLY A CA 1
ATOM 1972 C C . GLY A 1 245 ? -49.782 -0.503 -11.346 1.00 47.53 245 GLY A C 1
ATOM 1973 O O . GLY A 1 245 ? -49.242 0.480 -10.847 1.00 47.53 245 GLY A O 1
ATOM 1974 N N . ASN A 1 246 ? -50.369 -0.447 -12.545 1.00 46.62 246 ASN A N 1
ATOM 1975 C CA . ASN A 1 246 ? -50.559 0.799 -13.291 1.00 46.62 246 ASN A CA 1
ATOM 1976 C C . ASN A 1 246 ? -51.972 1.345 -13.044 1.00 46.62 246 ASN A C 1
ATOM 1978 O O . ASN A 1 246 ? -52.866 1.135 -13.860 1.00 46.62 246 ASN A O 1
ATOM 1982 N N . SER A 1 247 ? -52.188 2.011 -11.910 1.00 41.72 247 SER A N 1
ATOM 1983 C CA . SER A 1 247 ? -53.382 2.834 -11.674 1.00 41.72 247 SER A CA 1
ATOM 1984 C C . SER A 1 247 ? -53.219 3.676 -10.404 1.00 41.72 247 SER A C 1
ATOM 1986 O O . SER A 1 247 ? -52.563 3.272 -9.451 1.00 41.72 247 SER A O 1
ATOM 1988 N N . GLY A 1 248 ? -53.755 4.900 -10.447 1.00 42.69 248 GLY A N 1
ATOM 1989 C CA . GLY A 1 248 ? -53.432 6.030 -9.572 1.00 42.69 248 GLY A CA 1
ATOM 1990 C C . GLY A 1 248 ? -53.248 5.731 -8.080 1.00 42.69 248 GLY A C 1
ATOM 1991 O O . GLY A 1 248 ? -54.020 4.999 -7.467 1.00 42.69 248 GLY A O 1
ATOM 1992 N N . ILE A 1 249 ? -52.264 6.420 -7.496 1.00 49.34 249 ILE A N 1
ATOM 1993 C CA . ILE A 1 249 ? -51.863 6.476 -6.074 1.00 49.34 249 ILE A CA 1
ATOM 1994 C C . ILE A 1 249 ? -53.048 6.482 -5.078 1.00 49.34 249 ILE A C 1
ATOM 1996 O O . ILE A 1 249 ? -52.912 6.008 -3.952 1.00 49.34 249 ILE A O 1
ATOM 2000 N N . GLN A 1 250 ? -54.228 6.960 -5.484 1.00 48.97 250 GLN A N 1
ATOM 2001 C CA . GLN A 1 250 ? -55.446 6.962 -4.669 1.00 48.97 250 GLN A CA 1
ATOM 2002 C C . GLN A 1 250 ? -56.072 5.571 -4.436 1.00 48.97 250 GLN A C 1
ATOM 2004 O O . GLN A 1 250 ? -56.667 5.368 -3.384 1.00 48.97 250 GLN A O 1
ATOM 2009 N N . GLY A 1 251 ? -55.933 4.599 -5.348 1.00 47.03 251 GLY A N 1
ATOM 2010 C CA . GLY A 1 251 ? -56.572 3.278 -5.211 1.00 47.03 251 GLY A CA 1
ATOM 2011 C C . GLY A 1 251 ? -55.857 2.339 -4.231 1.00 47.03 251 GLY A C 1
ATOM 2012 O O . GLY A 1 251 ? -56.491 1.731 -3.369 1.00 47.03 251 GLY A O 1
ATOM 2013 N N . ALA A 1 252 ? -54.524 2.271 -4.310 1.00 50.34 252 ALA A N 1
ATOM 2014 C CA . ALA A 1 252 ? -53.704 1.408 -3.453 1.00 50.34 252 ALA A CA 1
ATOM 2015 C C . ALA A 1 252 ? -53.673 1.881 -1.987 1.00 50.34 252 ALA A C 1
ATOM 2017 O O . ALA A 1 252 ? -53.707 1.062 -1.068 1.00 50.34 252 ALA A O 1
ATOM 2018 N N . ALA A 1 253 ? -53.674 3.199 -1.758 1.00 50.00 253 ALA A N 1
ATOM 2019 C CA . ALA A 1 253 ? -53.729 3.773 -0.414 1.00 50.00 253 ALA A CA 1
ATOM 2020 C C . ALA A 1 253 ? -55.075 3.492 0.285 1.00 50.00 253 ALA A C 1
ATOM 2022 O O . ALA A 1 253 ? -55.096 3.154 1.469 1.00 50.00 253 ALA A O 1
ATOM 2023 N N . VAL A 1 254 ? -56.193 3.567 -0.451 1.00 49.75 254 VAL A N 1
ATOM 2024 C CA . VAL A 1 254 ? -57.534 3.241 0.071 1.00 49.75 254 VAL A CA 1
ATOM 2025 C C . VAL A 1 254 ? -57.669 1.741 0.358 1.00 49.75 254 VAL A C 1
ATOM 2027 O O . VAL A 1 254 ? -58.197 1.368 1.403 1.00 49.75 254 VAL A O 1
ATOM 2030 N N . GLY A 1 255 ? -57.127 0.873 -0.504 1.00 49.72 255 GLY A N 1
ATOM 2031 C CA . GLY A 1 255 ? -57.114 -0.578 -0.276 1.00 49.72 255 GLY A CA 1
ATOM 2032 C C . GLY A 1 255 ? -56.300 -1.000 0.954 1.00 49.72 255 GLY A C 1
ATOM 2033 O O . GLY A 1 255 ? -56.736 -1.867 1.712 1.00 49.72 255 GLY A O 1
ATOM 2034 N N . TYR A 1 256 ? -55.162 -0.344 1.211 1.00 51.03 256 TYR A N 1
ATOM 2035 C CA . TYR A 1 256 ? -54.352 -0.598 2.408 1.00 51.03 256 TYR A CA 1
ATOM 2036 C C . TYR A 1 256 ? -55.058 -0.145 3.695 1.00 51.03 256 TYR A C 1
ATOM 2038 O O . TYR A 1 256 ? -55.049 -0.869 4.689 1.00 51.03 256 TYR A O 1
ATOM 2046 N N . ALA A 1 257 ? -55.722 1.017 3.668 1.00 53.38 257 ALA A N 1
ATOM 2047 C CA . ALA A 1 257 ? -56.477 1.539 4.809 1.00 53.38 257 ALA A CA 1
ATOM 2048 C C . ALA A 1 257 ? -57.698 0.673 5.179 1.00 53.38 257 ALA A C 1
ATOM 2050 O O . ALA A 1 257 ? -58.090 0.644 6.343 1.00 53.38 257 ALA A O 1
ATOM 2051 N N . LEU A 1 258 ? -58.288 -0.034 4.207 1.00 49.09 258 LEU A N 1
ATOM 2052 C CA . LEU A 1 258 ? -59.479 -0.866 4.410 1.00 49.09 258 LEU A CA 1
ATOM 2053 C C . LEU A 1 258 ? -59.177 -2.340 4.732 1.00 49.09 258 LEU A C 1
ATOM 2055 O O . LEU A 1 258 ? -60.038 -3.009 5.299 1.00 49.09 258 LEU A O 1
ATOM 2059 N N . GLY A 1 259 ? -57.994 -2.869 4.395 1.00 47.72 259 GLY A N 1
ATOM 2060 C CA . GLY A 1 259 ? -57.723 -4.306 4.561 1.00 47.72 259 GLY A CA 1
ATOM 2061 C C . GLY A 1 259 ? -56.254 -4.736 4.547 1.00 47.72 259 GLY A C 1
ATOM 2062 O O . GLY A 1 259 ? -55.975 -5.910 4.294 1.00 47.72 259 GLY A O 1
ATOM 2063 N N . GLY A 1 260 ? -55.306 -3.821 4.773 1.00 52.53 260 GLY A N 1
ATOM 2064 C CA . GLY A 1 260 ? -53.871 -4.122 4.722 1.00 52.53 260 GLY A CA 1
ATOM 2065 C C . GLY A 1 260 ? -53.402 -4.588 3.336 1.00 52.53 260 GLY A C 1
ATOM 2066 O O . GLY A 1 260 ? -54.023 -4.281 2.317 1.00 52.53 260 GLY A O 1
ATOM 2067 N N . ALA A 1 261 ? -52.305 -5.350 3.280 1.00 50.88 261 ALA A N 1
ATOM 2068 C CA . ALA A 1 261 ? -51.694 -5.806 2.023 1.00 50.88 261 ALA A CA 1
ATOM 2069 C C . ALA A 1 261 ? -52.662 -6.587 1.104 1.00 50.88 261 ALA A C 1
ATOM 2071 O O . ALA A 1 261 ? -52.578 -6.481 -0.118 1.00 50.88 261 ALA A O 1
ATOM 2072 N N . ILE A 1 262 ? -53.626 -7.313 1.683 1.00 49.91 262 ILE A N 1
ATOM 2073 C CA . ILE A 1 262 ? -54.640 -8.077 0.939 1.00 49.91 262 ILE A CA 1
ATOM 2074 C C . ILE A 1 262 ? -55.681 -7.133 0.313 1.00 49.91 262 ILE A C 1
ATOM 2076 O O . ILE A 1 262 ? -56.044 -7.306 -0.848 1.00 49.91 262 ILE A O 1
ATOM 2080 N N . GLY A 1 263 ? -56.115 -6.092 1.033 1.00 51.91 263 GLY A N 1
ATOM 2081 C CA . GLY A 1 263 ? -57.059 -5.091 0.517 1.00 51.91 263 GLY A CA 1
ATOM 2082 C C . GLY A 1 263 ? -56.497 -4.263 -0.645 1.00 51.91 263 GLY A C 1
ATOM 2083 O O . GLY A 1 263 ? -57.226 -3.937 -1.582 1.00 51.91 263 GLY A O 1
ATOM 2084 N N . ALA A 1 264 ? -55.189 -3.989 -0.632 1.00 56.09 264 ALA A N 1
ATOM 2085 C CA . ALA A 1 264 ? -54.489 -3.350 -1.748 1.00 56.09 264 ALA A CA 1
ATOM 2086 C C . ALA A 1 264 ? -54.402 -4.255 -2.995 1.00 56.09 264 ALA A C 1
ATOM 2088 O O . ALA A 1 264 ? -54.488 -3.757 -4.115 1.00 56.09 264 ALA A O 1
ATOM 2089 N N . ALA A 1 265 ? -54.276 -5.573 -2.810 1.00 50.22 265 ALA A N 1
ATOM 2090 C CA . ALA A 1 265 ? -54.204 -6.544 -3.901 1.00 50.22 265 ALA A CA 1
ATOM 2091 C C . ALA A 1 265 ? -55.577 -6.854 -4.530 1.00 50.22 265 ALA A C 1
ATOM 2093 O O . ALA A 1 265 ? -55.675 -6.998 -5.743 1.00 50.22 265 ALA A O 1
ATOM 2094 N N . VAL A 1 266 ? -56.653 -6.919 -3.734 1.00 46.91 266 VAL A N 1
ATOM 2095 C CA . VAL A 1 266 ? -58.002 -7.287 -4.221 1.00 46.91 266 VAL A CA 1
ATOM 2096 C C . VAL A 1 266 ? -58.620 -6.215 -5.129 1.00 46.91 266 VAL A C 1
ATOM 2098 O O . VAL A 1 266 ? -59.360 -6.546 -6.053 1.00 46.91 266 VAL A O 1
ATOM 2101 N N . LEU A 1 267 ? -58.307 -4.934 -4.909 1.00 47.47 267 LEU A N 1
ATOM 2102 C CA . LEU A 1 267 ? -58.804 -3.829 -5.744 1.00 47.47 267 LEU A CA 1
ATOM 2103 C C . LEU A 1 267 ? -57.933 -3.555 -6.987 1.00 47.47 267 LEU A C 1
ATOM 2105 O O . LEU A 1 267 ? -58.302 -2.725 -7.818 1.00 47.47 267 LEU A O 1
ATOM 2109 N N . ALA A 1 268 ? -56.812 -4.266 -7.150 1.00 45.09 268 ALA A N 1
ATOM 2110 C CA . ALA A 1 268 ? -55.897 -4.149 -8.282 1.00 45.09 268 ALA A CA 1
ATOM 2111 C C . ALA A 1 268 ? -55.929 -5.426 -9.154 1.00 45.09 268 ALA A C 1
ATOM 2113 O O . ALA A 1 268 ? -55.224 -6.395 -8.906 1.00 45.09 268 ALA A O 1
ATOM 2114 N N . ASN A 1 269 ? -56.745 -5.442 -10.210 1.00 43.31 269 ASN A N 1
ATOM 2115 C CA . ASN A 1 269 ? -56.720 -6.477 -11.265 1.00 43.31 269 ASN A CA 1
ATOM 2116 C C . ASN A 1 269 ? -55.536 -6.243 -12.247 1.00 43.31 269 ASN A C 1
ATOM 2118 O O . ASN A 1 269 ? -55.155 -5.087 -12.431 1.00 43.31 269 ASN A O 1
ATOM 2122 N N . PRO A 1 270 ? -55.077 -7.212 -13.072 1.00 45.28 270 PRO A N 1
ATOM 2123 C CA . PRO A 1 270 ? -54.498 -8.531 -12.824 1.00 45.28 270 PRO A CA 1
ATOM 2124 C C . PRO A 1 270 ? -52.965 -8.510 -13.078 1.00 45.28 270 PRO A C 1
ATOM 2126 O O . PRO A 1 270 ? -52.426 -9.355 -13.791 1.00 45.28 270 PRO A O 1
ATOM 2129 N N . THR A 1 271 ? -52.246 -7.501 -12.584 1.00 48.59 271 THR A N 1
ATOM 2130 C CA . THR A 1 271 ? -50.772 -7.506 -12.602 1.00 48.59 271 THR A CA 1
ATOM 2131 C C . THR A 1 271 ? -50.268 -7.787 -11.202 1.00 48.59 271 THR A C 1
ATOM 2133 O O . THR A 1 271 ? -50.601 -7.046 -10.283 1.00 48.59 271 THR A O 1
ATOM 2136 N N . GLU A 1 272 ? -49.493 -8.862 -11.065 1.00 47.00 272 GLU A N 1
ATOM 2137 C CA . GLU A 1 272 ? -48.908 -9.364 -9.821 1.00 47.00 272 GLU A CA 1
ATOM 2138 C C . GLU A 1 272 ? -48.337 -8.215 -8.967 1.00 47.00 272 GLU A C 1
ATOM 2140 O O . GLU A 1 272 ? -47.305 -7.628 -9.295 1.00 47.00 272 GLU A O 1
ATOM 2145 N N . VAL A 1 273 ? -49.042 -7.861 -7.888 1.00 51.12 273 VAL A N 1
ATOM 2146 C CA . VAL A 1 273 ? -48.553 -6.905 -6.891 1.00 51.12 273 VAL A CA 1
ATOM 2147 C C . VAL A 1 273 ? -47.522 -7.642 -6.047 1.00 51.12 273 VAL A C 1
ATOM 2149 O O . VAL A 1 273 ? -47.868 -8.566 -5.312 1.00 51.12 273 VAL A O 1
ATOM 2152 N N . LYS A 1 274 ? -46.249 -7.253 -6.156 1.00 53.31 274 LYS A N 1
ATOM 2153 C CA . LYS A 1 274 ? -45.170 -7.822 -5.343 1.00 53.31 274 LYS A CA 1
ATOM 2154 C C . LYS A 1 274 ? -44.911 -6.912 -4.155 1.00 53.31 274 LYS A C 1
ATOM 2156 O O . LYS A 1 274 ? -44.460 -5.779 -4.332 1.00 53.31 274 LYS A O 1
ATOM 2161 N N . SER A 1 275 ? -45.198 -7.412 -2.958 1.00 53.97 275 SER A N 1
ATOM 2162 C CA . SER A 1 275 ? -44.771 -6.805 -1.698 1.00 53.97 275 SER A CA 1
ATOM 2163 C C . SER A 1 275 ? -43.539 -7.535 -1.172 1.00 53.97 275 SER A C 1
ATOM 2165 O O . SER A 1 275 ? -43.594 -8.743 -0.943 1.00 53.97 275 SER A O 1
ATOM 2167 N N . GLU A 1 276 ? -42.452 -6.807 -0.957 1.00 64.69 276 GLU A N 1
ATOM 2168 C CA . GLU A 1 276 ? -41.257 -7.292 -0.271 1.00 64.69 276 GLU A CA 1
ATOM 2169 C C . GLU A 1 276 ? -41.145 -6.571 1.073 1.00 64.69 276 GLU A C 1
ATOM 2171 O O . GLU A 1 276 ? -41.156 -5.341 1.125 1.00 64.69 276 GLU A O 1
ATOM 2176 N N . GLU A 1 277 ? -41.073 -7.322 2.169 1.00 67.06 277 GLU A N 1
ATOM 2177 C CA . GLU A 1 277 ? -40.803 -6.762 3.490 1.00 67.06 277 GLU A CA 1
ATOM 2178 C C . GLU A 1 277 ? -39.290 -6.746 3.725 1.00 67.06 277 GLU A C 1
ATOM 2180 O O . GLU A 1 277 ? -38.644 -7.788 3.820 1.00 67.06 277 GLU A O 1
ATOM 2185 N N . ILE A 1 278 ? -38.718 -5.548 3.789 1.00 76.75 278 ILE A N 1
ATOM 2186 C CA . ILE A 1 278 ? -37.295 -5.320 4.015 1.00 76.75 278 ILE A CA 1
ATOM 2187 C C . ILE A 1 278 ? -37.106 -5.003 5.496 1.00 76.75 278 ILE A C 1
ATOM 2189 O O . ILE A 1 278 ? -37.550 -3.962 5.985 1.00 76.75 278 ILE A O 1
ATOM 2193 N N . ALA A 1 279 ? -36.434 -5.896 6.219 1.00 73.62 279 ALA A N 1
ATOM 2194 C CA . ALA A 1 279 ? -36.030 -5.654 7.597 1.00 73.62 279 ALA A CA 1
ATOM 2195 C C . ALA A 1 279 ? -34.709 -4.867 7.634 1.00 73.62 279 ALA A C 1
ATOM 2197 O O . ALA A 1 279 ? -33.687 -5.309 7.112 1.00 73.62 279 ALA A O 1
ATOM 2198 N N . HIS A 1 280 ? -34.725 -3.710 8.288 1.00 80.88 280 HIS A N 1
ATOM 2199 C CA . HIS A 1 280 ? -33.561 -2.874 8.566 1.00 80.88 280 HIS A CA 1
ATOM 2200 C C . HIS A 1 280 ? -33.157 -3.054 10.032 1.00 80.88 280 HIS A C 1
ATOM 2202 O O . HIS A 1 280 ? -33.862 -2.607 10.940 1.00 80.88 280 HIS A O 1
ATOM 2208 N N . ASP A 1 281 ? -32.026 -3.722 10.274 1.00 82.12 281 ASP A N 1
ATOM 2209 C CA . ASP A 1 281 ? -31.468 -3.886 11.621 1.00 82.12 281 ASP A CA 1
ATOM 2210 C C . ASP A 1 281 ? -30.544 -2.715 11.992 1.00 82.12 281 ASP A C 1
ATOM 2212 O O . ASP A 1 281 ? -29.339 -2.691 11.702 1.00 82.12 281 ASP A O 1
ATOM 2216 N N . GLU A 1 282 ? -31.127 -1.733 12.673 1.00 86.25 282 GLU A N 1
ATOM 2217 C CA . GLU A 1 282 ? -30.447 -0.518 13.118 1.00 86.25 282 GLU A CA 1
ATOM 2218 C C . GLU A 1 282 ? -29.762 -0.692 14.482 1.00 86.25 282 GLU A C 1
ATOM 2220 O O . GLU A 1 282 ? -29.138 0.249 14.987 1.00 86.25 282 GLU A O 1
ATOM 2225 N N . ARG A 1 283 ? -29.844 -1.884 15.094 1.00 91.50 283 ARG A N 1
ATOM 2226 C CA . ARG A 1 283 ? -29.206 -2.152 16.386 1.00 91.50 283 ARG A CA 1
ATOM 2227 C C . ARG A 1 283 ? -27.695 -1.989 16.273 1.00 91.50 283 ARG A C 1
ATOM 2229 O O . ARG A 1 283 ? -27.065 -2.411 15.297 1.00 91.50 283 ARG A O 1
ATOM 2236 N N . ARG A 1 284 ? -27.092 -1.384 17.292 1.00 94.19 284 ARG A N 1
ATOM 2237 C CA . ARG A 1 284 ? -25.648 -1.148 17.381 1.00 94.19 284 ARG A CA 1
ATOM 2238 C C . ARG A 1 284 ? -25.214 -0.965 18.822 1.00 94.19 284 ARG A C 1
ATOM 2240 O O . ARG A 1 284 ? -25.973 -0.468 19.654 1.00 94.19 284 ARG A O 1
ATOM 2247 N N . VAL A 1 285 ? -23.956 -1.275 19.093 1.00 96.56 285 VAL A N 1
ATOM 2248 C CA . VAL A 1 285 ? -23.309 -0.843 20.330 1.00 96.56 285 VAL A CA 1
ATOM 2249 C C . VAL A 1 285 ? -22.672 0.511 20.079 1.00 96.56 285 VAL A C 1
ATOM 2251 O O . VAL A 1 285 ? -21.745 0.625 19.278 1.00 96.56 285 VAL A O 1
ATOM 2254 N N . TYR A 1 286 ? -23.189 1.539 20.739 1.00 97.06 286 TYR A N 1
ATOM 2255 C CA . TYR A 1 286 ? -22.653 2.890 20.674 1.00 97.06 286 TYR A CA 1
ATOM 2256 C C . TYR A 1 286 ? -21.687 3.114 21.836 1.00 97.06 286 TYR A C 1
ATOM 2258 O O . TYR A 1 286 ? -22.068 2.930 22.990 1.00 97.06 286 TYR A O 1
ATOM 2266 N N . MET A 1 287 ? -20.455 3.524 21.540 1.00 96.94 287 MET A N 1
ATOM 2267 C CA . MET A 1 287 ? -19.473 3.967 22.533 1.00 96.94 287 MET A CA 1
ATOM 2268 C C . MET A 1 287 ? -19.158 5.442 22.316 1.00 96.94 287 MET A C 1
ATOM 2270 O O . MET A 1 287 ? -18.783 5.842 21.212 1.00 96.94 287 MET A O 1
ATOM 2274 N N . GLN A 1 288 ? -19.253 6.225 23.385 1.00 97.38 288 G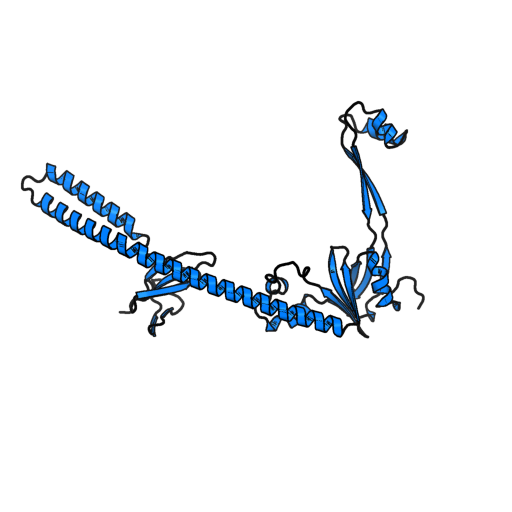LN A N 1
ATOM 2275 C CA . GLN A 1 288 ? -18.921 7.640 23.392 1.00 97.38 288 GLN A CA 1
ATOM 2276 C C . GLN A 1 288 ? -17.638 7.889 24.181 1.00 97.38 288 GLN A C 1
ATOM 2278 O O . GLN A 1 288 ? -17.436 7.332 25.262 1.00 97.38 288 GLN A O 1
ATOM 2283 N N . TYR A 1 289 ? -16.777 8.756 23.661 1.00 96.38 289 TYR A N 1
ATOM 2284 C CA . TYR A 1 289 ? -15.622 9.246 24.400 1.00 96.38 289 TYR A CA 1
ATOM 2285 C C . TYR A 1 289 ? -15.358 10.719 24.083 1.00 96.38 289 TYR A C 1
ATOM 2287 O O . TYR A 1 289 ? -15.593 11.182 22.963 1.00 96.38 289 TYR A O 1
ATOM 2295 N N . THR A 1 290 ? -14.827 11.442 25.063 1.00 94.69 290 THR A N 1
ATOM 2296 C CA . THR A 1 290 ? -14.500 12.863 24.947 1.00 94.69 290 THR A CA 1
ATOM 2297 C C . THR A 1 290 ? -12.989 13.057 24.915 1.00 94.69 290 THR A C 1
ATOM 2299 O O . THR A 1 290 ? -12.264 12.620 25.804 1.00 94.69 290 THR A O 1
ATOM 2302 N N . ASN A 1 291 ? -12.481 13.712 23.875 1.00 92.31 291 ASN A N 1
ATOM 2303 C CA . ASN A 1 291 ? -11.063 14.036 23.749 1.00 92.31 291 ASN A CA 1
ATOM 2304 C C . ASN A 1 291 ? -10.893 15.485 23.289 1.00 92.31 291 ASN A C 1
ATOM 2306 O O . ASN A 1 291 ? -11.511 15.882 22.302 1.00 92.31 291 ASN A O 1
ATOM 2310 N N . ASN A 1 292 ? -10.051 16.258 23.983 1.00 90.00 292 ASN A N 1
ATOM 2311 C CA . ASN A 1 292 ? -9.847 17.693 23.739 1.00 90.00 292 ASN A CA 1
ATOM 2312 C C . ASN A 1 292 ? -11.177 18.456 23.591 1.00 90.00 292 ASN A C 1
ATOM 2314 O O . ASN A 1 292 ? -11.410 19.103 22.572 1.00 90.00 292 ASN A O 1
ATOM 2318 N N . GLU A 1 293 ? -12.074 18.288 24.571 1.00 90.50 293 GLU A N 1
ATOM 2319 C CA . GLU A 1 293 ? -13.399 18.939 24.640 1.00 90.50 293 GLU A CA 1
ATOM 2320 C C . GLU A 1 293 ? -14.375 18.578 23.505 1.00 90.50 293 GLU A C 1
ATOM 2322 O O . GLU A 1 293 ? -15.482 19.106 23.437 1.00 90.50 293 GLU A O 1
ATOM 2327 N N . LYS A 1 294 ? -14.004 17.640 22.627 1.00 94.94 294 LYS A N 1
ATOM 2328 C CA . LYS A 1 294 ? -14.865 17.133 21.559 1.00 94.94 294 LYS A CA 1
ATOM 2329 C C . LYS A 1 294 ? -15.333 15.724 21.865 1.00 94.94 294 LYS A C 1
ATOM 2331 O O . LYS A 1 294 ? -14.540 14.855 22.231 1.00 94.94 294 LYS A O 1
ATOM 2336 N N . THR A 1 295 ? -16.621 15.499 21.652 1.00 95.25 295 THR A N 1
ATOM 2337 C CA . THR A 1 295 ? -17.259 14.195 21.806 1.00 95.25 295 THR A CA 1
ATOM 2338 C C . THR A 1 295 ? -17.224 13.424 20.493 1.00 95.25 295 THR A C 1
ATOM 2340 O O . THR A 1 295 ? -17.526 13.957 19.427 1.00 95.25 295 THR A O 1
ATOM 2343 N N . TYR A 1 296 ? -16.873 12.146 20.581 1.00 96.25 296 TYR A N 1
ATOM 2344 C CA . TYR A 1 296 ? -16.796 11.231 19.453 1.00 96.25 296 TYR A CA 1
ATOM 2345 C C . TYR A 1 296 ? -17.620 9.981 19.744 1.00 96.25 296 TYR A C 1
ATOM 2347 O O . TYR A 1 296 ? -17.656 9.498 20.876 1.00 96.25 296 TYR A O 1
ATOM 2355 N N . GLY A 1 297 ? -18.236 9.438 18.696 1.00 94.75 297 GLY A N 1
ATOM 2356 C CA . GLY A 1 297 ? -19.012 8.207 18.746 1.00 94.75 297 GLY A CA 1
ATOM 2357 C C . GLY A 1 297 ? -18.382 7.097 17.909 1.00 94.75 297 GLY A C 1
ATOM 2358 O O . GLY A 1 297 ? -17.837 7.351 16.834 1.00 94.75 297 GLY A O 1
ATOM 2359 N N . MET A 1 298 ? -18.480 5.861 18.387 1.00 95.06 298 MET A N 1
ATOM 2360 C CA . MET A 1 298 ? -18.162 4.649 17.632 1.00 95.06 298 MET A CA 1
ATOM 2361 C C . MET A 1 298 ? -19.339 3.689 17.659 1.00 95.06 298 MET A C 1
ATOM 2363 O O . MET A 1 298 ? -19.989 3.545 18.691 1.00 95.06 298 MET A O 1
ATOM 2367 N N . ASN A 1 299 ? -19.577 3.017 16.534 1.00 96.12 299 ASN A N 1
ATOM 2368 C CA . ASN A 1 299 ? -20.642 2.035 16.392 1.00 96.12 299 ASN A CA 1
ATOM 2369 C C . ASN A 1 299 ? -20.046 0.659 16.109 1.00 96.12 299 ASN A C 1
ATOM 2371 O O . ASN A 1 299 ? -19.322 0.487 15.126 1.00 96.12 299 ASN A O 1
ATOM 2375 N N . PHE A 1 300 ? -20.402 -0.314 16.935 1.00 95.62 300 PHE A N 1
ATOM 2376 C CA . PHE A 1 300 ? -20.051 -1.719 16.759 1.00 95.62 300 PHE A CA 1
ATOM 2377 C C . PHE A 1 300 ? -21.295 -2.559 16.502 1.00 95.62 300 PHE A C 1
ATOM 2379 O O . PHE A 1 300 ? -22.424 -2.096 16.713 1.00 95.62 300 PHE A O 1
ATOM 2386 N N . GLN A 1 301 ? -21.079 -3.784 16.032 1.00 95.06 301 GLN A N 1
ATOM 2387 C CA . GLN A 1 301 ? -22.166 -4.741 15.887 1.00 95.06 301 GLN A CA 1
ATOM 2388 C C . GLN A 1 301 ? -22.810 -5.051 17.255 1.00 95.06 301 GLN A C 1
ATOM 2390 O O . GLN A 1 301 ? -22.112 -5.013 18.274 1.00 95.06 301 GLN A O 1
ATOM 2395 N N . PRO A 1 302 ? -24.134 -5.300 17.316 1.00 93.88 302 PRO A N 1
ATOM 2396 C CA . PRO A 1 302 ? -24.861 -5.604 18.557 1.00 93.88 302 PRO A CA 1
ATOM 2397 C C . PRO A 1 302 ? -24.218 -6.692 19.422 1.00 93.88 302 PRO A C 1
ATOM 2399 O O . PRO A 1 302 ? -24.210 -6.594 20.649 1.00 93.88 302 PRO A O 1
ATOM 2402 N N . GLU A 1 303 ? -23.648 -7.708 18.778 1.00 94.12 303 GLU A N 1
ATOM 2403 C CA . GLU A 1 303 ? -23.028 -8.880 19.398 1.00 94.12 303 GLU A CA 1
ATOM 2404 C C . GLU A 1 303 ? -21.801 -8.498 20.241 1.00 94.12 303 GLU A C 1
ATOM 2406 O O . GLU A 1 303 ? -21.463 -9.176 21.213 1.00 94.12 303 GLU A O 1
ATOM 2411 N N . GLU A 1 304 ? -21.179 -7.354 19.940 1.00 95.69 304 GLU A N 1
ATOM 2412 C CA . GLU A 1 304 ? -19.972 -6.876 20.616 1.00 95.69 304 GLU A CA 1
ATOM 2413 C C . GLU A 1 304 ? -20.239 -6.220 21.971 1.00 95.69 304 GLU A C 1
ATOM 2415 O O . GLU A 1 304 ? -19.308 -5.826 22.681 1.00 95.69 304 GLU A O 1
ATOM 2420 N N . TYR A 1 305 ? -21.505 -6.135 22.382 1.00 95.31 305 TYR A N 1
ATOM 2421 C CA . TYR A 1 305 ? -21.881 -5.554 23.666 1.00 95.31 305 TYR A CA 1
ATOM 2422 C C . TYR A 1 305 ? -21.236 -6.307 24.835 1.00 95.31 305 TYR A C 1
ATOM 2424 O O . TYR A 1 305 ? -20.657 -5.696 25.737 1.00 95.31 305 TYR A O 1
ATOM 2432 N N . ALA A 1 306 ? -21.263 -7.643 24.785 1.00 94.62 306 ALA A N 1
ATOM 2433 C CA . ALA A 1 306 ? -20.637 -8.494 25.793 1.00 94.62 306 ALA A CA 1
ATOM 2434 C C . ALA A 1 306 ? -19.115 -8.284 25.859 1.00 94.62 306 ALA A C 1
ATOM 2436 O O . ALA A 1 306 ? -18.521 -8.353 26.935 1.00 94.62 306 ALA A O 1
ATOM 2437 N N . THR A 1 307 ? -18.487 -7.987 24.719 1.00 95.12 307 THR A N 1
ATOM 2438 C CA . THR A 1 307 ? -17.054 -7.706 24.636 1.00 95.12 307 THR A CA 1
ATOM 2439 C C . THR A 1 307 ? -16.695 -6.410 25.359 1.00 95.12 307 THR A C 1
ATOM 2441 O O . THR A 1 307 ? -15.807 -6.419 26.213 1.00 95.12 307 THR A O 1
ATOM 2444 N N . LEU A 1 308 ? -17.398 -5.305 25.083 1.00 95.25 308 LEU A N 1
ATOM 2445 C CA . LEU A 1 308 ? -17.151 -4.038 25.785 1.00 95.25 308 LEU A CA 1
ATOM 2446 C C . LEU A 1 308 ? -17.459 -4.144 27.278 1.00 95.25 308 LEU A C 1
ATOM 2448 O O . LEU A 1 308 ? -16.690 -3.637 28.091 1.00 95.25 308 LEU A O 1
ATOM 2452 N N . ARG A 1 309 ? -18.516 -4.872 27.647 1.00 95.31 309 ARG A N 1
ATOM 2453 C CA . ARG A 1 309 ? -18.852 -5.139 29.049 1.00 95.31 309 ARG A CA 1
ATOM 2454 C C . ARG A 1 309 ? -17.755 -5.891 29.792 1.00 95.31 309 ARG A C 1
ATOM 2456 O O . ARG A 1 309 ? -17.483 -5.578 30.943 1.00 95.31 309 ARG A O 1
ATOM 2463 N N . ALA A 1 310 ? -17.098 -6.845 29.139 1.00 94.75 310 ALA A N 1
ATOM 2464 C CA . ALA A 1 310 ? -15.964 -7.547 29.729 1.00 94.75 310 ALA A CA 1
ATOM 2465 C C . ALA A 1 310 ? -14.715 -6.654 29.844 1.00 94.75 310 ALA A C 1
ATOM 2467 O O . ALA A 1 310 ? -13.965 -6.765 30.811 1.00 94.75 310 ALA A O 1
ATOM 2468 N N . LEU A 1 311 ? -14.476 -5.773 28.866 1.00 94.25 311 LEU A N 1
ATOM 2469 C CA . LEU A 1 311 ? -13.258 -4.960 28.812 1.00 94.25 311 LEU A CA 1
ATOM 2470 C C . LEU A 1 311 ? -13.329 -3.691 29.665 1.00 94.25 311 LEU A C 1
ATOM 2472 O O . LEU A 1 311 ? -12.322 -3.313 30.255 1.00 94.25 311 LEU A O 1
ATOM 2476 N N . ILE A 1 312 ? -14.467 -3.010 29.732 1.00 94.19 312 ILE A N 1
A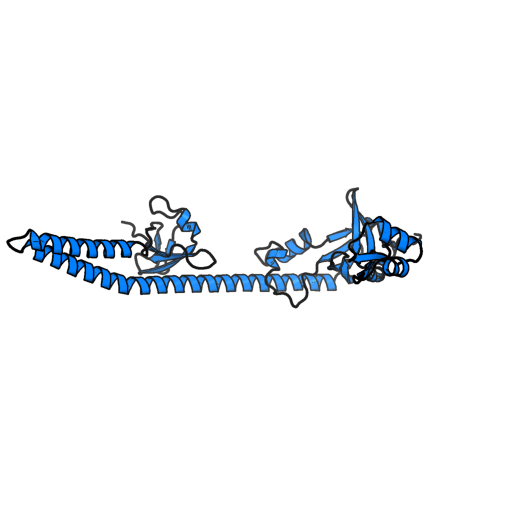TOM 2477 C CA . ILE A 1 312 ? -14.626 -1.718 30.421 1.00 94.19 312 ILE A CA 1
ATOM 2478 C C . ILE A 1 312 ? -15.965 -1.650 31.178 1.00 94.19 312 ILE A C 1
ATOM 2480 O O . ILE A 1 312 ? -16.740 -0.721 30.951 1.00 94.19 312 ILE A O 1
ATOM 2484 N N . PRO A 1 313 ? -16.273 -2.609 32.073 1.00 94.50 313 PRO A N 1
ATOM 2485 C CA . PRO A 1 313 ? -17.584 -2.712 32.730 1.00 94.50 313 PRO A CA 1
ATOM 2486 C C . PRO A 1 313 ? -18.023 -1.418 33.430 1.00 94.50 313 PRO A C 1
ATOM 2488 O O . PRO A 1 313 ? -19.198 -1.069 33.424 1.00 94.50 313 PRO A O 1
ATOM 2491 N N . GLU A 1 314 ? -17.078 -0.646 33.969 1.00 93.69 314 GLU A N 1
ATOM 2492 C CA . GLU A 1 314 ? -17.336 0.626 34.652 1.00 93.69 314 GLU A CA 1
ATOM 2493 C C . GLU A 1 314 ? -17.846 1.757 33.735 1.00 93.69 314 GLU A C 1
ATOM 2495 O O . GLU A 1 314 ? -18.172 2.852 34.207 1.00 93.69 314 GLU A O 1
ATOM 2500 N N . LYS A 1 315 ? -17.850 1.524 32.418 1.00 95.06 315 LYS A N 1
ATOM 2501 C CA . LYS A 1 315 ? -18.313 2.454 31.383 1.00 95.06 315 LYS A CA 1
ATOM 2502 C C . LYS A 1 315 ? -19.662 2.051 30.790 1.00 95.06 315 LYS A C 1
ATOM 2504 O O . LYS A 1 315 ? -20.135 2.714 29.874 1.00 95.06 315 LYS A O 1
ATOM 2509 N N . GLU A 1 316 ? -20.288 0.984 31.269 1.00 95.88 316 GLU A N 1
ATOM 2510 C CA . GLU A 1 316 ? -21.622 0.601 30.811 1.00 95.88 316 GLU A CA 1
ATOM 2511 C C . GLU A 1 316 ? -22.645 1.666 31.244 1.00 95.88 316 GLU A C 1
ATOM 2513 O O . GLU A 1 316 ? -22.701 2.069 32.410 1.00 95.88 316 GLU A O 1
ATOM 2518 N N . TYR A 1 317 ? -23.450 2.156 30.299 1.00 92.12 317 TYR A N 1
ATOM 2519 C CA . TYR A 1 317 ? -24.487 3.138 30.606 1.00 92.12 317 TYR A CA 1
ATOM 2520 C C . TYR A 1 317 ? -25.506 2.561 31.597 1.00 92.12 317 TYR A C 1
ATOM 2522 O O . TYR A 1 317 ? -26.013 1.458 31.410 1.00 92.12 317 TYR A O 1
ATOM 2530 N N . GLY A 1 318 ? -25.833 3.324 32.642 1.00 81.00 318 GLY A N 1
ATOM 2531 C CA . GLY A 1 318 ? -26.793 2.912 33.670 1.00 81.00 318 GLY A CA 1
ATOM 2532 C C . GLY A 1 318 ? -26.202 2.095 34.825 1.00 81.00 318 GLY A C 1
ATOM 2533 O O . GLY A 1 318 ? -26.914 1.848 35.799 1.00 81.00 318 GLY A O 1
ATOM 2534 N N . VAL A 1 319 ? -24.912 1.739 34.791 1.00 73.12 319 VAL A N 1
ATOM 2535 C CA . VAL A 1 319 ? -24.223 1.193 35.970 1.00 73.12 319 VAL A CA 1
ATOM 2536 C C . VAL A 1 319 ? -23.964 2.335 36.956 1.00 73.12 319 VAL A C 1
ATOM 2538 O O . VAL A 1 319 ? -23.229 3.278 36.660 1.00 73.12 319 VAL A O 1
ATOM 2541 N N . ARG A 1 320 ? -24.616 2.286 38.128 1.00 51.28 320 ARG A N 1
ATOM 2542 C CA . ARG A 1 320 ? -24.375 3.246 39.219 1.00 51.28 320 ARG A CA 1
ATOM 2543 C C . ARG A 1 320 ? -22.936 3.071 39.719 1.00 51.28 320 ARG A C 1
ATOM 2545 O O . ARG A 1 320 ? -22.560 1.957 40.077 1.00 51.28 320 ARG A O 1
ATOM 2552 N N . ARG A 1 321 ? -22.160 4.158 39.691 1.00 51.69 321 ARG A N 1
ATOM 2553 C CA . ARG A 1 321 ? -20.814 4.240 40.278 1.00 51.69 321 ARG A CA 1
ATOM 2554 C C . ARG A 1 321 ? -20.880 4.350 41.792 1.00 51.69 321 ARG A C 1
ATOM 2556 O O . ARG A 1 321 ? -21.847 4.983 42.275 1.00 51.69 321 ARG A O 1
#

Radius of gyration: 37.67 Å; chains: 1; bounding box: 94×34×116 Å

pLDDT: mean 80.42, std 15.0, range [41.72, 97.38]

Sequence (321 aa):
MEKEFRVILDDYGTHGFAACQCPECKKVIVLKKEMLKGVHDGYLPEIIKCDCGYQGSRINSSALASNHFLWLAATFLMVVISIVMMFLDTKGYFVAVTLAISVVLTIITFVTWKIKPEIVEKAKSAIYLKEAALRDNEANLEKECWNSYLKEVEQFKSEKAGRVIQKKDGERVYIGRDEHNLYLMPIYKDEGYRTSDISQWLGVKKVEKVHDALWSQKVKTIPRRNIDYFMLTGGMRYETKISGGNSGIQGAAVGYALGGAIGAAVLANPTEVKSEEIAHDERRVYMQYTNNEKTYGMNFQPEEYATLRALIPEKEYGVRR

Foldseek 3Di:
DDFAWEWAALADDDQAKTWTADRPPRAIDIDHSVQVVQDDPQFTPDWDADPVGDIGGGYDPPHLVPCLVVLVVVLVVLVVVLVVVVVVPPPCPVNVVSVVVSVVSVVVNVVSVVVSVVSNVSRNVVVVVVVVVVVVVLLVQLVLLLVLLVVVVVVCPVVFCFAWFAFPVGWIWTWGDDPWKIKTQTDPDDPPDDSRCSCVVLVHPGSVCSVVSRVVPGMDIATLVQWQAKEKDDDKDKDKDKDDADDDPVQQVVLCVVPNPVRSVVSGPDIDTDIDIDIDGPIWIWTWGADPNDIDITTGDNVCPVRCCVRNVVRHPPPDD

Organism: NCBI:txid853